Protein AF-A0A146KCG4-F1 (afdb_monomer)

Solvent-accessible surface area (backbone atoms only — not comparable to full-atom values): 13364 Å² total; per-residue (Å²): 131,82,70,68,55,71,68,48,47,51,49,54,49,51,53,47,47,77,73,48,89,58,95,86,60,84,49,69,33,42,62,66,56,45,48,68,53,13,83,68,71,77,53,53,71,73,44,48,57,46,49,56,69,61,35,82,84,61,77,60,56,44,36,66,36,46,53,52,26,49,51,47,53,56,69,70,56,88,52,98,57,52,69,65,51,50,42,54,51,23,48,56,60,36,62,83,42,45,71,57,50,38,48,42,57,49,52,52,54,39,64,78,40,40,89,61,25,73,77,43,100,56,64,38,41,46,52,75,61,48,50,54,50,43,60,60,69,47,46,58,79,76,71,51,49,72,67,58,51,50,49,52,45,53,52,51,34,52,75,71,72,45,87,83,47,92,67,44,43,48,42,70,47,56,38,54,52,49,46,54,49,52,53,53,53,37,55,53,44,38,72,75,71,42,94,69,85,74,81,72,89,65,79,81,56,47,56,84,77,42,47,66,59,46,55,57,54,47,55,56,53,53,64,57,68,77,71,117

Structure (mmCIF, N/CA/C/O backbone):
data_AF-A0A146KCG4-F1
#
_entry.id   AF-A0A146KCG4-F1
#
loop_
_atom_site.group_PDB
_atom_site.id
_atom_site.type_symbol
_atom_site.label_atom_id
_atom_site.label_alt_id
_atom_site.label_comp_id
_atom_site.label_asym_id
_atom_site.label_entity_id
_atom_site.label_seq_id
_atom_site.pdbx_PDB_ins_code
_atom_site.Cartn_x
_atom_site.Cartn_y
_atom_site.Cartn_z
_atom_site.occupancy
_atom_site.B_iso_or_equiv
_atom_site.auth_seq_id
_atom_site.auth_comp_id
_atom_site.auth_asym_id
_atom_site.auth_atom_id
_atom_site.pdbx_PDB_model_num
ATOM 1 N N . ILE A 1 1 ? -7.834 -2.440 27.497 1.00 39.09 1 ILE A N 1
ATOM 2 C CA . ILE A 1 1 ? -7.333 -2.508 26.105 1.00 39.09 1 ILE A CA 1
ATOM 3 C C . ILE A 1 1 ? -8.027 -1.360 25.402 1.00 39.09 1 ILE A C 1
ATOM 5 O O . ILE A 1 1 ? -9.245 -1.296 25.474 1.00 39.09 1 ILE A O 1
ATOM 9 N N . SER A 1 2 ? -7.255 -0.356 24.995 1.00 39.12 2 SER A N 1
ATOM 10 C CA . SER A 1 2 ? -7.708 1.002 24.686 1.00 39.12 2 SER A CA 1
ATOM 11 C C . SER A 1 2 ? -8.712 1.008 23.540 1.00 39.12 2 SER A C 1
ATOM 13 O O . SER A 1 2 ? -8.352 0.787 22.386 1.00 39.12 2 SER A O 1
ATOM 15 N N . GLU A 1 3 ? -9.974 1.274 23.874 1.00 48.50 3 GLU A N 1
ATOM 16 C CA . G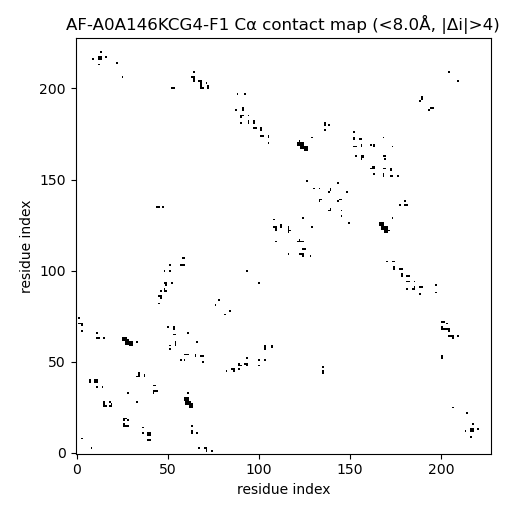LU A 1 3 ? -10.985 1.654 22.896 1.00 48.50 3 GLU A CA 1
ATOM 17 C C . GLU A 1 3 ? -10.418 2.797 22.036 1.00 48.50 3 GLU A C 1
ATOM 19 O O . GLU A 1 3 ? -9.811 3.728 22.582 1.00 48.50 3 GLU A O 1
ATOM 24 N N . PRO A 1 4 ? -10.578 2.764 20.702 1.00 53.25 4 PRO A N 1
ATOM 25 C CA . PRO A 1 4 ? -10.444 3.980 19.914 1.00 53.25 4 PRO A CA 1
ATOM 26 C C . PRO A 1 4 ? -11.316 5.033 20.599 1.00 53.25 4 PRO A C 1
ATOM 28 O O . PRO A 1 4 ? -12.492 4.758 20.840 1.00 53.25 4 PRO A O 1
ATOM 31 N N . GLY A 1 5 ? -10.750 6.192 20.962 1.00 61.41 5 GLY A N 1
ATOM 32 C CA . GLY A 1 5 ? -11.524 7.248 21.620 1.00 61.41 5 GLY A CA 1
ATOM 33 C C . GLY A 1 5 ? -12.843 7.460 20.873 1.00 61.41 5 GLY A C 1
ATOM 34 O O . GLY A 1 5 ? -12.845 7.394 19.638 1.00 61.41 5 GLY A O 1
ATOM 35 N N . SER A 1 6 ? -13.947 7.654 21.602 1.00 66.06 6 SER A N 1
ATOM 36 C CA . SER A 1 6 ? -15.316 7.699 21.053 1.00 66.06 6 SER A CA 1
ATOM 37 C C . SER A 1 6 ? -15.424 8.516 19.761 1.00 66.06 6 SER A C 1
ATOM 39 O O . SER A 1 6 ? -16.116 8.127 18.825 1.00 66.06 6 SER A O 1
ATOM 41 N N . ASP A 1 7 ? -14.656 9.600 19.664 1.00 77.56 7 ASP A N 1
ATOM 42 C CA . ASP A 1 7 ? -14.621 10.497 18.511 1.00 77.56 7 ASP A CA 1
ATOM 43 C C . ASP A 1 7 ? -14.004 9.864 17.255 1.00 77.56 7 ASP A C 1
ATOM 45 O O . ASP A 1 7 ? -14.515 10.051 16.153 1.00 77.56 7 ASP A O 1
ATOM 49 N N . ILE A 1 8 ? -12.913 9.102 17.391 1.00 81.62 8 ILE A N 1
ATOM 50 C CA . ILE A 1 8 ? -12.283 8.385 16.268 1.00 81.62 8 ILE A CA 1
ATOM 51 C C . ILE A 1 8 ? -13.210 7.268 15.794 1.00 81.62 8 ILE A C 1
ATOM 53 O O . ILE A 1 8 ? -13.398 7.089 14.592 1.00 81.62 8 ILE A O 1
ATOM 57 N N . ARG A 1 9 ? -13.836 6.557 16.738 1.00 84.75 9 ARG A N 1
ATOM 58 C CA . ARG A 1 9 ? -14.804 5.500 16.445 1.00 84.75 9 ARG A CA 1
ATOM 59 C C . ARG A 1 9 ? -15.980 6.024 15.615 1.00 84.75 9 ARG A C 1
ATOM 61 O O . ARG A 1 9 ? -16.282 5.463 14.563 1.00 84.75 9 ARG A O 1
ATOM 68 N N . ASN A 1 10 ? -16.574 7.140 16.038 1.00 84.25 10 ASN A N 1
ATOM 69 C CA . ASN A 1 10 ? -17.685 7.774 15.328 1.00 84.25 10 ASN A CA 1
ATOM 70 C C . ASN A 1 10 ? -17.274 8.272 13.939 1.00 84.25 10 ASN A C 1
ATOM 72 O O . ASN A 1 10 ? -18.024 8.096 12.981 1.00 84.25 10 ASN A O 1
ATOM 76 N N . LYS A 1 11 ? -16.066 8.835 13.803 1.00 86.62 11 LYS A N 1
ATOM 77 C CA . LYS A 1 11 ? -15.522 9.261 12.506 1.00 86.62 11 LYS A CA 1
ATOM 78 C C . LYS A 1 11 ? -15.375 8.099 11.525 1.00 86.62 11 LYS A C 1
ATOM 80 O O . LYS A 1 11 ? -15.760 8.245 10.372 1.00 86.62 11 LYS A O 1
ATOM 85 N N . ILE A 1 12 ? -14.865 6.950 11.972 1.00 88.31 12 ILE A N 1
ATOM 86 C CA . ILE A 1 12 ? -14.745 5.752 11.124 1.00 88.31 12 ILE A CA 1
ATOM 87 C C . ILE A 1 12 ? -16.130 5.326 10.634 1.00 88.31 12 ILE A C 1
ATOM 89 O O . ILE A 1 12 ? -16.344 5.192 9.432 1.00 88.31 12 ILE A O 1
ATOM 93 N N . TYR A 1 13 ? -17.091 5.167 11.547 1.00 89.19 13 TYR A N 1
ATOM 94 C CA . TYR A 1 13 ? -18.450 4.771 11.177 1.00 89.19 13 TYR A CA 1
ATOM 95 C C . TYR A 1 13 ? -19.107 5.751 10.203 1.00 89.19 13 TYR A C 1
ATOM 97 O O . TYR A 1 13 ? -19.718 5.318 9.226 1.00 89.19 13 TYR A O 1
ATOM 105 N N . TYR A 1 14 ? -18.931 7.053 10.427 1.00 87.81 14 TYR A N 1
ATOM 106 C CA . TYR A 1 14 ? -19.450 8.097 9.554 1.00 87.81 14 TYR A CA 1
ATOM 107 C C . TYR A 1 14 ? -18.876 8.023 8.131 1.00 87.81 14 TYR A C 1
ATOM 109 O O . TYR A 1 14 ? -19.632 8.095 7.165 1.00 87.81 14 TYR A O 1
ATOM 117 N N . GLU A 1 15 ? -17.564 7.829 7.967 1.00 88.31 15 GLU A N 1
ATOM 118 C CA . GLU A 1 15 ? -16.968 7.721 6.628 1.00 88.31 15 GLU A CA 1
ATOM 119 C C . GLU A 1 15 ? -17.454 6.470 5.880 1.00 88.31 15 GLU A C 1
ATOM 121 O O . GLU A 1 15 ? -17.770 6.544 4.693 1.00 88.31 15 GLU A O 1
ATOM 126 N N . PHE A 1 16 ? -17.602 5.332 6.565 1.00 89.44 16 PHE A N 1
ATOM 127 C CA . PHE A 1 16 ? -18.162 4.125 5.946 1.00 89.44 16 PHE A CA 1
ATOM 128 C C . PHE A 1 16 ? -19.645 4.270 5.596 1.00 89.44 16 PHE A C 1
ATOM 130 O O . PHE A 1 16 ? -20.076 3.763 4.562 1.00 89.44 16 PHE A O 1
ATOM 137 N N . HIS A 1 17 ? -20.414 4.999 6.406 1.00 86.38 17 HIS A N 1
ATOM 138 C CA . HIS A 1 17 ? -21.808 5.322 6.105 1.00 86.38 17 HIS A CA 1
ATOM 139 C C . HIS A 1 17 ? -21.961 6.098 4.790 1.00 86.38 17 HIS A C 1
ATOM 141 O O . HIS A 1 17 ? -22.825 5.763 3.990 1.00 86.38 17 HIS A O 1
ATOM 147 N N . LYS A 1 18 ? -21.092 7.081 4.507 1.00 84.75 18 LYS A N 1
ATOM 148 C CA . LYS A 1 18 ? -21.162 7.862 3.252 1.00 84.75 18 LYS A CA 1
ATOM 149 C C . LYS A 1 18 ? -21.062 7.004 1.990 1.00 84.75 18 LYS A C 1
ATOM 151 O O . LYS A 1 18 ? -21.550 7.398 0.933 1.00 84.75 18 LYS A O 1
ATOM 156 N N . ILE A 1 19 ? -20.360 5.877 2.082 1.00 78.75 19 ILE A N 1
ATOM 157 C CA . ILE A 1 19 ? -20.033 5.023 0.937 1.00 78.75 19 ILE A CA 1
ATOM 158 C C . ILE A 1 19 ? -21.015 3.852 0.838 1.00 78.75 19 ILE A C 1
ATOM 160 O O . ILE A 1 19 ? -21.306 3.377 -0.264 1.00 78.75 19 ILE A O 1
ATOM 164 N N . GLN A 1 20 ? -21.566 3.406 1.966 1.00 77.69 20 GLN A N 1
ATOM 165 C CA . GLN A 1 20 ? -22.498 2.294 1.996 1.00 77.69 20 GLN A CA 1
ATOM 166 C C . GLN A 1 20 ? -23.916 2.722 1.604 1.00 77.69 20 GLN A C 1
ATOM 168 O O . GLN A 1 20 ? -24.528 3.581 2.223 1.00 77.69 20 GLN A O 1
ATOM 173 N N . ARG A 1 21 ? -24.467 2.054 0.585 1.00 66.31 21 ARG A N 1
ATOM 174 C CA . ARG A 1 21 ? -25.852 2.261 0.129 1.00 66.31 21 ARG A CA 1
ATOM 175 C C . ARG A 1 21 ? -26.845 1.240 0.691 1.00 66.31 21 ARG A C 1
ATOM 177 O O . ARG A 1 21 ? -28.042 1.494 0.679 1.00 66.31 21 ARG A O 1
ATOM 184 N N . GLU A 1 22 ? -26.364 0.093 1.176 1.00 64.62 22 GLU A N 1
ATOM 185 C CA . GLU A 1 22 ? -27.195 -1.027 1.639 1.00 64.62 22 GLU A CA 1
ATOM 186 C C . GLU A 1 22 ? -26.781 -1.498 3.038 1.00 64.62 22 GLU A C 1
ATOM 188 O O . GLU A 1 22 ? -25.635 -1.888 3.254 1.00 64.62 22 GLU A O 1
ATOM 193 N N . ARG A 1 23 ? -27.733 -1.544 3.979 1.00 68.56 23 ARG A N 1
ATOM 194 C CA . ARG A 1 23 ? -27.506 -1.922 5.390 1.00 68.56 23 ARG A CA 1
ATOM 195 C C . ARG A 1 23 ? -27.279 -3.423 5.633 1.00 68.56 23 ARG A C 1
ATOM 197 O O . ARG A 1 23 ? -27.146 -3.851 6.773 1.00 68.56 23 ARG A O 1
ATOM 204 N N . THR A 1 24 ? -27.301 -4.261 4.602 1.00 63.94 24 THR A N 1
ATOM 205 C CA . THR A 1 24 ? -27.192 -5.726 4.744 1.00 63.94 24 THR A CA 1
ATOM 206 C C . THR A 1 24 ? -25.782 -6.256 4.507 1.00 63.94 24 THR A C 1
ATOM 208 O O . THR A 1 24 ? -25.506 -7.401 4.863 1.00 63.94 24 THR A O 1
ATOM 211 N N . GLN A 1 25 ? -24.893 -5.445 3.932 1.00 76.75 25 GLN A N 1
ATOM 212 C CA . GLN A 1 25 ? -23.549 -5.861 3.536 1.00 76.75 25 GLN A CA 1
ATOM 213 C C . GLN A 1 25 ? -22.487 -5.361 4.524 1.00 76.75 25 GLN A C 1
ATOM 215 O O . GLN A 1 25 ? -22.722 -4.418 5.281 1.00 76.75 25 GLN A O 1
ATOM 220 N N . ILE A 1 26 ? -21.309 -5.990 4.516 1.00 82.75 26 ILE A N 1
ATOM 221 C CA . ILE A 1 26 ? -20.144 -5.472 5.242 1.00 82.75 26 ILE A CA 1
ATOM 222 C C . ILE A 1 26 ? -19.651 -4.234 4.477 1.00 82.75 26 ILE A C 1
ATOM 224 O O . ILE A 1 26 ? -19.338 -4.355 3.292 1.00 82.75 26 ILE A O 1
ATOM 228 N N . PRO A 1 27 ? -19.596 -3.047 5.103 1.00 85.50 27 PRO A N 1
ATOM 229 C CA . PRO A 1 27 ? -19.124 -1.841 4.438 1.00 85.50 27 PRO A CA 1
ATOM 230 C C . PRO A 1 27 ? -17.640 -1.987 4.084 1.00 85.50 27 PRO A C 1
ATOM 232 O O . PRO A 1 27 ? -16.842 -2.349 4.950 1.00 85.50 27 PRO A O 1
ATOM 235 N N . GLN A 1 28 ? -17.267 -1.677 2.841 1.00 89.75 28 GLN A N 1
ATOM 236 C CA . GLN A 1 28 ? -15.888 -1.770 2.355 1.00 89.75 28 GLN A CA 1
ATOM 237 C C . GLN A 1 28 ? -15.456 -0.496 1.622 1.00 89.75 28 GLN A C 1
ATOM 239 O O . GLN A 1 28 ? -16.255 0.140 0.933 1.00 89.75 28 GLN A O 1
ATOM 244 N N . MET A 1 29 ? -14.176 -0.151 1.752 1.00 89.19 29 MET A N 1
ATOM 245 C CA . MET A 1 29 ? -13.517 0.944 1.041 1.00 89.19 29 MET A CA 1
ATOM 246 C C . MET A 1 29 ? -12.318 0.425 0.261 1.00 89.19 29 MET A C 1
ATOM 248 O O . MET A 1 29 ? -11.537 -0.364 0.783 1.00 89.19 29 MET A O 1
ATOM 252 N N . ASN A 1 30 ? -12.107 0.923 -0.954 1.00 87.56 30 ASN A N 1
ATOM 253 C CA . ASN A 1 30 ? -10.804 0.760 -1.597 1.00 87.56 30 ASN A CA 1
ATOM 254 C C . ASN A 1 30 ? -9.752 1.683 -0.950 1.00 87.56 30 ASN A C 1
ATOM 256 O O . ASN A 1 30 ? -10.091 2.619 -0.224 1.00 87.56 30 ASN A O 1
ATOM 260 N N . ILE A 1 31 ? -8.468 1.463 -1.249 1.00 83.38 31 ILE A N 1
ATOM 261 C CA . ILE A 1 31 ? -7.369 2.256 -0.670 1.00 83.38 31 ILE A CA 1
ATOM 262 C C . ILE A 1 31 ? -7.528 3.767 -0.867 1.00 83.38 31 ILE A C 1
ATOM 264 O O . ILE A 1 31 ? -7.217 4.536 0.035 1.00 83.38 31 ILE A O 1
ATOM 268 N N . LYS A 1 32 ? -8.030 4.206 -2.028 1.00 82.25 32 LYS A N 1
ATOM 269 C CA . LYS A 1 32 ? -8.192 5.628 -2.330 1.00 82.25 32 LYS A CA 1
ATOM 270 C C . LYS A 1 32 ? -9.228 6.235 -1.390 1.00 82.25 32 LYS A C 1
ATOM 272 O O . LYS A 1 32 ? -8.938 7.225 -0.733 1.00 82.25 32 LYS A O 1
ATOM 277 N N . GLN A 1 33 ? -10.388 5.592 -1.279 1.00 87.12 33 GLN A N 1
ATOM 278 C CA . GLN A 1 33 ? -11.444 5.989 -0.350 1.00 87.12 33 GLN A CA 1
ATOM 279 C C . GLN A 1 33 ? -10.952 5.964 1.099 1.00 87.12 33 GLN A C 1
ATOM 281 O O . GLN A 1 33 ? -11.246 6.882 1.855 1.00 87.12 33 GLN A O 1
ATOM 286 N N . LEU A 1 34 ? -10.164 4.952 1.477 1.00 87.44 34 LEU A N 1
ATOM 287 C CA . LEU A 1 34 ? -9.614 4.842 2.824 1.00 87.44 34 LEU A CA 1
ATOM 288 C C . LEU A 1 34 ? -8.656 5.997 3.150 1.00 87.44 34 LEU A C 1
ATOM 290 O O . LEU A 1 34 ? -8.757 6.573 4.228 1.00 87.44 34 LEU A O 1
ATOM 294 N N . ILE A 1 35 ? -7.754 6.350 2.229 1.00 83.06 35 ILE A N 1
ATOM 295 C CA . ILE A 1 35 ? -6.802 7.463 2.383 1.00 83.06 35 ILE A CA 1
ATOM 296 C C . ILE A 1 35 ? -7.514 8.826 2.331 1.00 83.06 35 ILE A C 1
ATOM 298 O O . ILE A 1 35 ? -7.131 9.757 3.029 1.00 83.06 35 ILE A O 1
ATOM 302 N N . GLU A 1 36 ? -8.578 8.964 1.542 1.00 83.75 36 GLU A N 1
ATOM 303 C CA . GLU A 1 36 ? -9.414 10.172 1.554 1.00 83.75 36 GLU A CA 1
ATOM 304 C C . GLU A 1 36 ? -10.210 10.293 2.865 1.00 83.75 36 GLU A C 1
ATOM 306 O O . GLU A 1 36 ? -10.359 11.385 3.406 1.00 83.75 36 GLU A O 1
ATOM 311 N N . ALA A 1 37 ? -10.683 9.182 3.430 1.00 82.25 37 ALA A N 1
ATOM 312 C CA . ALA A 1 37 ? -11.382 9.157 4.715 1.00 82.25 37 ALA A CA 1
ATOM 313 C C . ALA A 1 37 ? -10.435 9.388 5.909 1.00 82.25 37 ALA A C 1
ATOM 315 O O . ALA A 1 37 ? -10.838 9.891 6.965 1.00 82.25 37 ALA A O 1
ATOM 316 N N . SER A 1 38 ? -9.159 9.034 5.758 1.00 77.44 38 SER A N 1
ATOM 317 C CA . SER A 1 38 ? -8.202 8.946 6.855 1.00 77.44 38 SER A CA 1
ATOM 318 C C . SER A 1 38 ? -7.709 10.277 7.414 1.00 77.44 38 SER A C 1
ATOM 320 O O . SER A 1 38 ? -7.098 10.262 8.489 1.00 77.44 38 SER A O 1
ATOM 322 N N . TYR A 1 39 ? -8.043 11.423 6.798 1.00 69.06 39 TYR A N 1
ATOM 323 C CA . TYR A 1 39 ? -7.871 12.749 7.420 1.00 69.06 39 TYR A CA 1
ATOM 324 C C . TYR A 1 39 ? -8.414 12.779 8.860 1.00 69.06 39 TYR A C 1
ATOM 326 O O . TYR A 1 39 ? -7.909 13.504 9.716 1.00 69.06 39 TYR A O 1
ATOM 334 N N . ASN A 1 40 ? -9.410 11.939 9.143 1.00 68.88 40 ASN A N 1
ATOM 335 C CA . ASN A 1 40 ? -10.079 11.838 10.428 1.00 68.88 40 ASN A CA 1
ATOM 336 C C . ASN A 1 40 ? -9.455 10.839 11.424 1.00 68.88 40 ASN A C 1
ATOM 338 O O . ASN A 1 40 ? -9.720 10.957 12.624 1.00 68.88 40 ASN A O 1
ATOM 342 N N . PHE A 1 41 ? -8.643 9.876 10.969 1.00 71.00 41 PHE A N 1
ATOM 343 C CA . PHE A 1 41 ? -8.156 8.754 11.794 1.00 71.00 41 PHE A CA 1
ATOM 344 C C . PHE A 1 41 ? -6.723 8.263 11.469 1.00 71.00 41 PHE A C 1
ATOM 346 O O . PHE A 1 41 ? -6.325 7.192 11.918 1.00 71.00 41 PHE A O 1
ATOM 353 N N . LYS A 1 42 ? -5.913 9.093 10.791 1.00 73.56 42 LYS A N 1
ATOM 354 C CA . LYS A 1 42 ? -4.436 9.002 10.679 1.00 73.56 42 LYS A CA 1
ATOM 355 C C . LYS A 1 42 ? -3.861 7.792 9.918 1.00 73.56 42 LYS A C 1
ATOM 357 O O . LYS A 1 42 ? -2.758 7.349 10.224 1.00 73.56 42 LYS A O 1
ATOM 362 N N . ILE A 1 43 ? -4.560 7.286 8.906 1.00 80.69 43 ILE A N 1
ATOM 363 C CA . ILE A 1 43 ? -3.970 6.374 7.904 1.00 80.69 43 ILE A CA 1
ATOM 364 C C . ILE A 1 43 ? -3.364 7.214 6.773 1.00 80.69 43 ILE A C 1
ATOM 366 O O . ILE A 1 43 ? -3.930 8.225 6.378 1.00 80.69 43 ILE A O 1
ATOM 370 N N . ASP A 1 44 ? -2.215 6.828 6.242 1.00 78.56 44 ASP A N 1
ATOM 371 C CA . ASP A 1 44 ? -1.578 7.495 5.102 1.00 78.56 44 ASP A CA 1
ATOM 372 C C . ASP A 1 44 ? -0.837 6.470 4.226 1.00 78.56 44 ASP A C 1
ATOM 374 O O . ASP A 1 44 ? -0.819 5.273 4.524 1.00 78.56 44 ASP A O 1
ATOM 378 N N . MET A 1 45 ? -0.204 6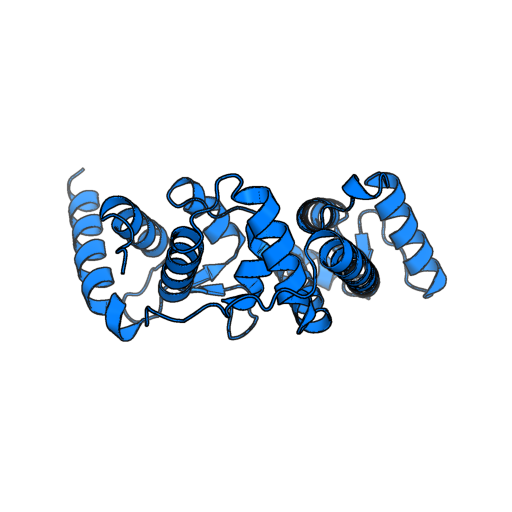.937 3.148 1.00 78.06 45 MET A N 1
ATOM 379 C CA . MET A 1 45 ? 0.497 6.081 2.183 1.00 78.06 45 MET A CA 1
ATOM 380 C C . MET A 1 45 ? 1.636 5.252 2.799 1.00 78.06 45 MET A C 1
ATOM 382 O O . MET A 1 45 ? 1.970 4.189 2.281 1.00 78.06 45 MET A O 1
ATOM 386 N N . LEU A 1 46 ? 2.212 5.682 3.925 1.00 77.38 46 LEU A N 1
ATOM 387 C CA . LEU A 1 46 ? 3.294 4.967 4.613 1.00 77.38 46 LEU A CA 1
ATOM 388 C C . LEU A 1 46 ? 2.799 3.691 5.292 1.00 77.38 46 LEU A C 1
ATOM 390 O O . LEU A 1 46 ? 3.594 2.808 5.611 1.00 77.38 46 LEU A O 1
ATOM 394 N N . HIS A 1 47 ? 1.491 3.596 5.509 1.00 82.12 47 HIS A N 1
ATOM 395 C CA . HIS A 1 47 ? 0.852 2.454 6.134 1.00 82.12 47 HIS A CA 1
ATOM 396 C C . HIS A 1 47 ? 0.500 1.351 5.134 1.00 82.12 47 HIS A C 1
ATOM 398 O O . HIS A 1 47 ? 0.165 0.255 5.568 1.00 82.12 47 HIS A O 1
ATOM 404 N N . ILE A 1 48 ? 0.617 1.583 3.820 1.00 85.38 48 ILE A N 1
ATOM 405 C CA . ILE A 1 48 ? 0.283 0.597 2.777 1.00 85.38 48 ILE A CA 1
ATOM 406 C C . ILE A 1 48 ? 0.894 -0.795 3.020 1.00 85.38 48 ILE A C 1
ATOM 408 O O . ILE A 1 48 ? 0.164 -1.778 2.889 1.00 85.38 48 ILE A O 1
ATOM 412 N N . PRO A 1 49 ? 2.168 -0.940 3.436 1.00 84.88 49 PRO A N 1
ATOM 413 C CA . PRO A 1 49 ? 2.713 -2.268 3.699 1.00 84.88 49 PRO A CA 1
ATOM 414 C C . PRO A 1 49 ? 2.085 -2.952 4.927 1.00 84.88 49 PRO A C 1
ATOM 416 O O . PRO A 1 49 ? 2.004 -4.175 4.958 1.00 84.88 49 PRO A O 1
ATOM 419 N N . LEU A 1 50 ? 1.577 -2.197 5.909 1.00 85.12 50 LEU A N 1
ATOM 420 C CA . LEU A 1 50 ? 0.772 -2.754 7.005 1.00 85.12 50 LEU A CA 1
ATOM 421 C C . LEU A 1 50 ? -0.669 -3.045 6.576 1.00 85.12 50 LEU A C 1
ATOM 423 O O . LEU A 1 50 ? -1.244 -4.036 7.017 1.00 85.12 50 LEU A O 1
ATOM 427 N N . LEU A 1 51 ? -1.240 -2.216 5.699 1.00 86.75 51 LEU A N 1
ATOM 428 C CA . LEU A 1 51 ? -2.567 -2.445 5.131 1.00 86.75 51 LEU A CA 1
ATOM 429 C C . LEU A 1 51 ? -2.604 -3.754 4.325 1.00 86.75 51 LEU A C 1
ATOM 431 O O . LEU A 1 51 ? -3.565 -4.510 4.402 1.00 86.75 51 LEU A O 1
ATOM 435 N N . PHE A 1 52 ? -1.510 -4.102 3.647 1.00 87.56 52 PHE A N 1
ATOM 436 C CA . PHE A 1 52 ? -1.372 -5.427 3.048 1.00 87.56 52 PHE A CA 1
ATOM 437 C C . PHE A 1 52 ? -1.516 -6.557 4.070 1.00 87.56 52 PHE A C 1
ATOM 439 O O . PHE A 1 52 ? -1.996 -7.623 3.714 1.00 87.56 52 PHE A O 1
ATOM 446 N N . LEU A 1 53 ? -1.083 -6.383 5.319 1.00 82.75 53 LEU A N 1
ATOM 447 C CA . LEU A 1 53 ? -1.141 -7.448 6.325 1.00 82.75 53 LEU A CA 1
ATOM 448 C C . LEU A 1 53 ? -2.551 -7.640 6.884 1.00 82.75 53 LEU A C 1
ATOM 450 O O . LEU A 1 53 ? -2.902 -8.775 7.198 1.00 82.75 53 LEU A O 1
ATOM 454 N N . ILE A 1 54 ? -3.336 -6.563 6.985 1.00 82.62 54 ILE A N 1
ATOM 455 C CA . ILE A 1 54 ? -4.727 -6.627 7.464 1.00 82.62 54 ILE A CA 1
ATOM 456 C C . ILE A 1 54 ? -5.688 -7.113 6.382 1.00 82.62 54 ILE A C 1
ATOM 458 O O . ILE A 1 54 ? -6.646 -7.803 6.702 1.00 82.62 54 ILE A O 1
ATOM 462 N N . ASP A 1 55 ? -5.412 -6.808 5.113 1.00 84.88 55 ASP A N 1
ATOM 463 C CA . ASP A 1 55 ? -6.216 -7.276 3.989 1.00 84.88 55 ASP A CA 1
ATOM 464 C C . ASP A 1 55 ? -6.090 -8.807 3.881 1.00 84.88 55 ASP A C 1
ATOM 466 O O . ASP A 1 55 ? -5.084 -9.326 3.404 1.00 84.88 55 ASP A O 1
ATOM 470 N N . GLN A 1 56 ? -7.059 -9.568 4.388 1.00 78.62 56 GLN A N 1
ATOM 471 C CA . GLN A 1 56 ? -6.934 -11.028 4.466 1.00 78.62 56 GLN A CA 1
ATOM 472 C C . GLN A 1 56 ? -7.053 -11.701 3.095 1.00 78.62 56 GLN A C 1
ATOM 474 O O . GLN A 1 56 ? -6.338 -12.668 2.820 1.00 78.62 56 GLN A O 1
ATOM 479 N N . ASN A 1 57 ? -7.940 -11.196 2.238 1.00 85.00 57 ASN A N 1
ATOM 480 C CA . ASN A 1 57 ? -8.229 -11.763 0.921 1.00 85.00 57 ASN A CA 1
ATOM 481 C C . ASN A 1 57 ? -7.355 -11.166 -0.198 1.00 85.00 57 ASN A C 1
ATOM 483 O O . ASN A 1 57 ? -7.352 -11.708 -1.304 1.00 85.00 57 ASN A O 1
ATOM 487 N N . LYS A 1 58 ? -6.550 -10.142 0.111 1.00 86.62 58 LYS A N 1
ATOM 488 C CA . LYS A 1 58 ? -5.612 -9.477 -0.804 1.00 86.62 58 LYS A CA 1
ATOM 489 C C . LYS A 1 58 ? -6.329 -8.868 -2.008 1.00 86.62 58 LYS A C 1
ATOM 491 O O . LYS A 1 58 ? -5.815 -8.957 -3.124 1.00 86.62 58 LYS A O 1
ATOM 496 N N . ASP A 1 59 ? -7.502 -8.278 -1.799 1.00 87.19 59 ASP A N 1
ATOM 497 C CA . ASP A 1 59 ? -8.295 -7.650 -2.865 1.00 87.19 59 ASP A CA 1
ATOM 498 C C . ASP A 1 59 ? -8.207 -6.110 -2.883 1.00 87.19 59 ASP A C 1
ATOM 500 O O . ASP A 1 59 ? -8.681 -5.474 -3.827 1.00 87.19 59 ASP A O 1
ATOM 504 N N . GLY A 1 60 ? -7.557 -5.505 -1.884 1.00 86.19 60 GLY A N 1
ATOM 505 C CA . GLY A 1 60 ? -7.407 -4.058 -1.745 1.0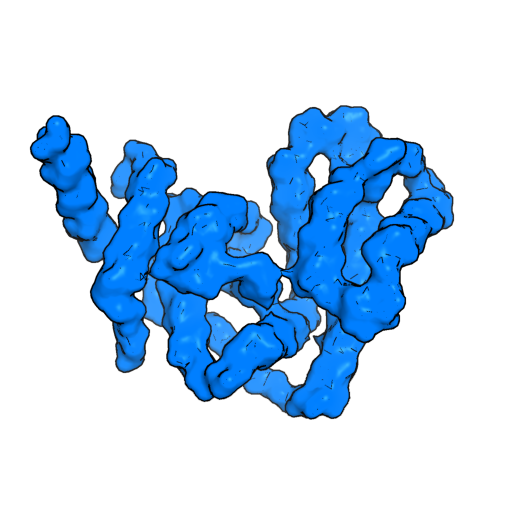0 86.19 60 GLY A CA 1
ATOM 506 C C . GLY A 1 60 ? -8.663 -3.351 -1.224 1.00 86.19 60 GLY A C 1
ATOM 507 O O . GLY A 1 60 ? -8.754 -2.121 -1.347 1.00 86.19 60 GLY A O 1
ATOM 508 N N . LEU A 1 61 ? -9.623 -4.105 -0.675 1.00 89.75 61 LEU A N 1
ATOM 509 C CA . LEU A 1 61 ? -10.840 -3.616 -0.038 1.00 89.75 61 LEU A CA 1
ATOM 510 C C . LEU A 1 61 ? -10.756 -3.799 1.479 1.00 89.75 61 LEU A C 1
ATOM 512 O O . LEU A 1 61 ? -10.526 -4.884 1.998 1.00 89.75 61 LEU A O 1
ATOM 516 N N . PHE A 1 62 ? -10.999 -2.713 2.202 1.00 90.25 62 PHE A N 1
ATOM 517 C CA . PHE A 1 62 ? -10.872 -2.657 3.652 1.00 90.25 62 PHE A CA 1
ATOM 518 C C . PHE A 1 62 ? -12.235 -2.463 4.286 1.00 90.25 62 PHE A C 1
ATOM 520 O O . PHE A 1 62 ? -12.959 -1.517 3.961 1.00 90.25 62 PHE A O 1
ATOM 527 N N . SER A 1 63 ? -12.578 -3.353 5.205 1.00 90.38 63 SER A N 1
ATOM 528 C CA . SER A 1 63 ? -13.790 -3.268 6.002 1.00 90.38 63 SER A CA 1
ATOM 529 C C . SER A 1 63 ? -13.614 -2.366 7.224 1.00 90.38 63 SER A C 1
ATOM 531 O O . SER A 1 63 ? -12.506 -1.998 7.623 1.00 90.38 63 SER A O 1
ATOM 533 N N . VAL A 1 64 ? -14.735 -2.041 7.868 1.00 89.12 64 VAL A N 1
ATOM 534 C CA . VAL A 1 64 ? -14.748 -1.345 9.163 1.00 89.12 64 VAL A CA 1
ATOM 535 C C . VAL A 1 64 ? -13.910 -2.098 10.207 1.00 89.12 64 VAL A C 1
ATOM 537 O O . VAL A 1 64 ? -13.164 -1.478 10.964 1.00 89.12 64 VAL A O 1
ATOM 540 N N . GLU A 1 65 ? -14.010 -3.430 10.233 1.00 88.88 65 GLU A N 1
ATOM 541 C CA . GLU A 1 65 ? -13.231 -4.299 11.122 1.00 88.88 65 GLU A CA 1
ATOM 542 C C . GLU A 1 65 ? -11.725 -4.123 10.908 1.00 88.88 65 GLU A C 1
ATOM 544 O O . GLU A 1 65 ? -10.988 -3.937 11.880 1.00 88.88 65 GLU A O 1
ATOM 549 N N . ASP A 1 66 ? -11.280 -4.122 9.650 1.00 88.69 66 ASP A N 1
ATOM 550 C CA . ASP A 1 66 ? -9.865 -3.976 9.299 1.00 88.69 66 ASP A CA 1
ATOM 551 C C . ASP A 1 66 ? -9.307 -2.653 9.823 1.00 88.69 66 ASP A C 1
ATOM 553 O O . ASP A 1 66 ? -8.231 -2.618 10.422 1.00 88.69 66 ASP A O 1
ATOM 557 N N . VAL A 1 67 ? -10.071 -1.565 9.684 1.00 88.19 67 VAL A N 1
ATOM 558 C CA . VAL A 1 67 ? -9.673 -0.233 10.157 1.00 88.19 67 VAL A CA 1
ATOM 559 C C . VAL A 1 67 ? -9.576 -0.176 11.684 1.00 88.19 67 VAL A C 1
ATOM 561 O O . VAL A 1 67 ? -8.616 0.391 12.212 1.00 88.19 67 VAL A O 1
ATOM 564 N N . PHE A 1 68 ? -10.511 -0.786 12.417 1.00 86.62 68 PHE A N 1
ATOM 565 C CA . PHE A 1 68 ? -10.430 -0.840 13.883 1.00 86.62 68 PHE A CA 1
ATOM 566 C C . PHE A 1 68 ? -9.255 -1.683 14.373 1.00 86.62 68 PHE A C 1
ATOM 568 O O . PHE A 1 68 ? -8.529 -1.250 15.271 1.00 86.62 68 PHE A O 1
ATOM 575 N N . ASN A 1 69 ? -9.036 -2.850 13.765 1.00 84.88 69 ASN A N 1
ATOM 576 C CA . ASN A 1 69 ? -7.885 -3.700 14.060 1.00 84.88 69 ASN A CA 1
ATOM 577 C C . ASN A 1 69 ? -6.568 -2.966 13.773 1.00 84.88 69 ASN A C 1
ATOM 579 O O . ASN A 1 69 ? -5.642 -2.996 14.587 1.00 84.88 69 ASN A O 1
ATOM 583 N N . PHE A 1 70 ? -6.510 -2.233 12.662 1.00 85.06 70 PHE A N 1
ATOM 584 C CA . PHE A 1 70 ? -5.355 -1.435 12.283 1.00 85.06 70 PHE A CA 1
ATOM 585 C C . PHE A 1 70 ? -5.061 -0.299 13.273 1.00 85.06 70 PHE A C 1
ATOM 587 O O . PHE A 1 70 ? -3.933 -0.157 13.744 1.00 85.06 70 PHE A O 1
ATOM 594 N N . ILE A 1 71 ? -6.072 0.484 13.654 1.00 81.75 71 ILE A N 1
ATOM 595 C CA . ILE A 1 71 ? -5.912 1.577 14.624 1.00 81.75 71 ILE A CA 1
ATOM 596 C C . ILE A 1 71 ? -5.556 1.036 16.012 1.00 81.75 71 ILE A C 1
ATOM 598 O O . ILE A 1 71 ? -4.706 1.611 16.692 1.00 81.75 71 ILE A O 1
ATOM 602 N N . GLY A 1 72 ? -6.155 -0.083 16.427 1.00 79.06 72 GLY A N 1
ATOM 603 C CA . GLY A 1 72 ? -5.789 -0.774 17.665 1.00 79.06 72 GLY A CA 1
ATOM 604 C C . GLY A 1 72 ? -4.315 -1.184 17.673 1.00 79.06 72 GLY A C 1
ATOM 605 O O . GLY A 1 72 ? -3.607 -0.935 18.652 1.00 79.06 72 GLY A O 1
ATOM 606 N N . TYR A 1 73 ? -3.824 -1.722 16.553 1.00 79.62 73 TYR A N 1
ATOM 607 C CA . TYR A 1 73 ? -2.410 -2.041 16.380 1.00 79.62 73 TYR A CA 1
ATOM 608 C C . TYR A 1 73 ? -1.519 -0.796 16.487 1.00 79.62 73 TYR A C 1
ATOM 610 O O . TYR A 1 73 ? -0.560 -0.811 17.262 1.00 79.62 73 TYR A O 1
ATOM 618 N N . LEU A 1 74 ? -1.851 0.296 15.790 1.00 77.69 74 LEU A N 1
ATOM 619 C CA . LEU A 1 74 ? -1.086 1.547 15.862 1.00 77.69 74 LEU A CA 1
ATOM 620 C C . LEU A 1 74 ? -1.042 2.124 17.283 1.00 77.69 74 LEU A C 1
ATOM 622 O O . LEU A 1 74 ? 0.026 2.489 17.760 1.00 77.69 74 LEU A O 1
ATOM 626 N N . ASN A 1 75 ? -2.175 2.152 17.988 1.00 76.38 75 ASN A N 1
ATOM 627 C CA . ASN A 1 75 ? -2.254 2.685 19.351 1.00 76.38 75 ASN A CA 1
ATOM 628 C C . ASN A 1 75 ? -1.501 1.831 20.383 1.00 76.38 75 ASN A C 1
ATOM 630 O O . ASN A 1 75 ? -1.106 2.342 21.427 1.00 76.38 75 ASN A O 1
ATOM 634 N N . SER A 1 76 ? -1.314 0.533 20.121 1.00 73.75 76 SER A N 1
ATOM 635 C CA . SER A 1 76 ? -0.534 -0.355 20.997 1.00 73.75 76 SER A CA 1
ATOM 636 C C . SER A 1 76 ? 0.980 -0.127 20.901 1.00 73.75 76 SER A C 1
ATOM 638 O O . SER A 1 76 ? 1.731 -0.523 21.793 1.00 73.75 76 SER A O 1
ATOM 640 N N . ARG A 1 77 ? 1.436 0.516 19.820 1.00 69.38 77 ARG A N 1
ATOM 641 C CA . ARG A 1 77 ? 2.835 0.855 19.564 1.00 69.38 77 ARG A CA 1
ATOM 642 C C . ARG A 1 77 ? 3.097 2.256 20.129 1.00 69.38 77 ARG A C 1
ATOM 644 O O . ARG A 1 77 ? 3.047 3.245 19.406 1.00 69.38 77 ARG A O 1
ATOM 651 N N . ASP A 1 78 ? 3.326 2.338 21.439 1.00 57.09 78 ASP A N 1
ATOM 652 C CA . ASP A 1 78 ? 3.658 3.579 22.161 1.00 57.09 78 ASP A CA 1
ATOM 653 C C . ASP A 1 78 ? 5.074 4.068 21.791 1.00 57.09 78 ASP A C 1
ATOM 655 O O . ASP A 1 78 ? 6.041 3.899 22.536 1.00 57.09 78 ASP A O 1
ATOM 659 N N . GLU A 1 79 ? 5.235 4.588 20.572 1.00 57.94 79 GLU A N 1
ATOM 660 C CA . GLU A 1 79 ? 6.540 4.954 20.022 1.00 57.94 79 GLU A CA 1
ATOM 661 C C . GLU A 1 79 ? 6.728 6.468 19.884 1.00 57.94 79 GLU A C 1
ATOM 663 O O . GLU A 1 79 ? 5.924 7.178 19.282 1.00 57.94 79 GLU A O 1
ATOM 668 N N . LYS A 1 80 ? 7.860 6.957 20.416 1.00 52.12 80 LYS A N 1
ATOM 669 C CA . LYS A 1 80 ? 8.273 8.372 20.401 1.00 52.12 80 LYS A CA 1
ATOM 670 C C . LYS A 1 80 ? 8.662 8.892 19.003 1.00 52.12 80 LYS A C 1
ATOM 672 O O . LYS A 1 80 ? 8.660 10.102 18.807 1.00 52.12 80 LYS A O 1
ATOM 677 N N . GLU A 1 81 ? 8.950 8.008 18.038 1.00 51.72 81 GLU A N 1
ATOM 678 C CA . GLU A 1 81 ? 9.136 8.332 16.607 1.00 51.72 81 GLU A CA 1
ATOM 679 C C . GLU A 1 81 ? 8.281 7.408 15.711 1.00 51.72 81 GLU A C 1
ATOM 681 O O . GLU A 1 81 ? 8.805 6.546 15.000 1.00 51.72 81 GLU A O 1
ATOM 686 N N . PRO A 1 82 ? 6.948 7.576 15.711 1.00 60.53 82 PRO A N 1
ATOM 687 C CA . PRO A 1 82 ? 6.026 6.562 15.204 1.00 60.53 82 PRO A CA 1
ATOM 688 C C . PRO A 1 82 ? 6.230 6.260 13.715 1.00 60.53 82 PRO A C 1
ATOM 690 O O . PRO A 1 82 ? 6.198 5.106 13.311 1.00 60.53 82 PRO A O 1
ATOM 693 N N . GLN A 1 83 ? 6.518 7.261 12.878 1.00 60.97 83 GLN A N 1
ATOM 694 C CA . GLN A 1 83 ? 6.561 7.066 11.423 1.00 60.97 83 GLN A CA 1
ATOM 695 C C . GLN A 1 83 ? 7.761 6.243 10.932 1.00 60.97 83 GLN A C 1
ATOM 697 O O . GLN A 1 83 ? 7.610 5.421 10.029 1.00 60.97 83 GLN A O 1
ATOM 702 N N . ARG A 1 84 ? 8.962 6.453 11.490 1.00 61.78 84 ARG A N 1
ATOM 703 C CA . ARG A 1 84 ? 10.166 5.716 11.061 1.00 61.78 84 ARG A CA 1
ATOM 704 C C . ARG A 1 84 ? 10.114 4.268 11.524 1.00 61.78 84 ARG A C 1
ATOM 706 O O . ARG A 1 84 ? 10.403 3.368 10.736 1.00 61.78 84 ARG A O 1
ATOM 713 N N . SER A 1 85 ? 9.670 4.054 12.757 1.00 70.69 85 SER A N 1
ATOM 714 C CA . SER A 1 85 ? 9.473 2.719 13.300 1.00 70.69 85 SER A CA 1
ATOM 715 C C . SER A 1 85 ? 8.378 1.957 12.570 1.00 70.69 85 SER A C 1
ATOM 717 O O . SER A 1 85 ? 8.611 0.820 12.174 1.00 70.69 85 SER A O 1
ATOM 719 N N . ILE A 1 86 ? 7.227 2.584 12.293 1.00 74.44 86 ILE A N 1
ATOM 720 C CA . ILE A 1 86 ? 6.137 1.964 11.524 1.00 74.44 86 ILE A CA 1
ATOM 721 C C . ILE A 1 86 ? 6.643 1.460 10.172 1.00 74.44 86 ILE A C 1
ATOM 723 O O . ILE A 1 86 ? 6.353 0.325 9.811 1.00 74.44 86 ILE A O 1
ATOM 727 N N . ARG A 1 87 ? 7.449 2.244 9.449 1.00 74.38 87 ARG A N 1
ATOM 728 C CA . ARG A 1 87 ? 7.997 1.829 8.145 1.00 74.38 87 ARG A CA 1
ATOM 729 C C . ARG A 1 87 ? 8.956 0.649 8.245 1.00 74.38 87 ARG A C 1
ATOM 731 O O . ARG A 1 87 ? 8.845 -0.289 7.454 1.00 74.38 87 ARG A O 1
ATOM 738 N N . ALA A 1 88 ? 9.888 0.686 9.197 1.00 74.81 88 ALA A N 1
ATOM 739 C CA . ALA A 1 88 ? 10.823 -0.416 9.415 1.00 74.81 88 ALA A CA 1
ATOM 740 C C . ALA A 1 88 ? 10.064 -1.699 9.791 1.00 74.81 88 ALA A C 1
ATOM 742 O O . ALA A 1 88 ? 10.281 -2.751 9.194 1.00 74.81 88 ALA A O 1
ATOM 743 N N . ILE A 1 89 ? 9.095 -1.585 10.704 1.00 77.56 89 ILE A N 1
ATOM 744 C CA . ILE A 1 89 ? 8.205 -2.673 11.125 1.00 77.56 89 ILE A CA 1
ATOM 745 C C . ILE A 1 89 ? 7.436 -3.237 9.930 1.00 77.56 89 ILE A C 1
ATOM 747 O O . ILE A 1 89 ? 7.417 -4.449 9.727 1.00 77.56 89 ILE A O 1
ATOM 751 N N . ALA A 1 90 ? 6.831 -2.371 9.121 1.00 79.50 90 ALA A N 1
ATOM 752 C CA . ALA A 1 90 ? 6.026 -2.777 7.979 1.00 79.50 90 ALA A CA 1
ATOM 753 C C . ALA A 1 90 ? 6.868 -3.494 6.915 1.00 79.50 90 ALA A C 1
ATOM 755 O O . ALA A 1 90 ? 6.473 -4.547 6.420 1.00 79.50 90 ALA A O 1
ATOM 756 N N . THR A 1 91 ? 8.064 -2.974 6.625 1.00 79.94 91 THR A N 1
ATOM 757 C CA . THR A 1 91 ? 9.010 -3.592 5.683 1.00 79.94 91 THR A CA 1
ATOM 758 C C . THR A 1 91 ? 9.440 -4.979 6.167 1.00 79.94 91 THR A C 1
ATOM 760 O O . THR A 1 91 ? 9.369 -5.948 5.412 1.00 79.94 91 THR A O 1
ATOM 763 N N . LEU A 1 92 ? 9.812 -5.100 7.446 1.00 80.38 92 LEU A N 1
ATOM 764 C CA . LEU A 1 92 ? 10.203 -6.374 8.055 1.00 80.38 92 LEU A CA 1
ATOM 765 C C . LEU A 1 92 ? 9.044 -7.383 8.109 1.00 80.38 92 LEU A C 1
ATOM 767 O O . LEU A 1 92 ? 9.272 -8.580 7.959 1.00 80.38 92 LEU A O 1
ATOM 771 N N . GLN A 1 93 ? 7.797 -6.943 8.294 1.00 80.12 93 GLN A N 1
ATOM 772 C CA . GLN A 1 93 ? 6.641 -7.846 8.262 1.00 80.12 93 GLN A CA 1
ATOM 773 C C . GLN A 1 93 ? 6.313 -8.319 6.840 1.00 80.12 93 GLN A C 1
ATOM 775 O O . GLN A 1 93 ? 6.043 -9.503 6.632 1.00 80.12 93 GLN A O 1
ATOM 780 N N . VAL A 1 94 ? 6.410 -7.432 5.845 1.00 84.50 94 VAL A N 1
ATOM 781 C CA . VAL A 1 94 ? 6.222 -7.786 4.431 1.00 84.50 94 VAL A CA 1
ATOM 782 C C . VAL A 1 94 ? 7.271 -8.785 3.936 1.00 84.50 94 VAL A C 1
ATOM 784 O O . VAL A 1 94 ? 6.968 -9.562 3.030 1.00 84.50 94 VAL A O 1
ATOM 787 N N . GLN A 1 95 ? 8.457 -8.856 4.556 1.00 84.19 95 GLN A N 1
ATOM 788 C CA . GLN A 1 95 ? 9.480 -9.858 4.228 1.00 84.19 95 GLN A CA 1
ATOM 789 C C . GLN A 1 95 ? 8.922 -11.287 4.151 1.00 84.19 95 GLN A C 1
ATOM 791 O O . GLN A 1 95 ? 9.352 -12.078 3.311 1.00 84.19 95 GLN A O 1
ATOM 796 N N . GLN A 1 96 ? 7.964 -11.625 5.015 1.00 80.94 96 GLN A N 1
ATOM 797 C CA . GLN A 1 96 ? 7.383 -12.967 5.064 1.00 80.94 96 GLN A CA 1
ATOM 798 C C . GLN A 1 96 ? 6.635 -13.329 3.772 1.00 80.94 96 GLN A C 1
ATOM 800 O O . GLN A 1 96 ? 6.482 -14.507 3.458 1.00 80.94 96 GLN A O 1
ATOM 805 N N . ASN A 1 97 ? 6.182 -12.328 3.009 1.00 86.56 97 ASN A N 1
ATOM 806 C CA . ASN A 1 97 ? 5.476 -12.515 1.748 1.00 86.56 97 ASN A CA 1
ATOM 807 C C . ASN A 1 97 ? 5.696 -11.344 0.769 1.00 86.56 97 ASN A C 1
ATOM 809 O O . ASN A 1 97 ? 4.750 -10.681 0.337 1.00 86.56 97 ASN A O 1
ATOM 813 N N . ILE A 1 98 ? 6.952 -11.108 0.379 1.00 87.12 98 ILE A N 1
ATOM 814 C CA . ILE A 1 98 ? 7.314 -10.006 -0.533 1.00 87.12 98 ILE A CA 1
ATOM 815 C C . ILE A 1 98 ? 6.614 -10.157 -1.886 1.00 87.12 98 ILE A C 1
ATOM 817 O O . ILE A 1 98 ? 6.076 -9.193 -2.423 1.00 87.12 98 ILE A O 1
ATOM 821 N N . SER A 1 99 ? 6.596 -11.371 -2.443 1.00 85.81 99 SER A N 1
ATOM 822 C CA . SER A 1 99 ? 5.949 -11.627 -3.734 1.00 85.81 99 SER A CA 1
ATOM 823 C C . SER A 1 99 ? 4.446 -11.356 -3.689 1.00 85.81 99 SER A C 1
ATOM 825 O O . SER A 1 99 ? 3.915 -10.792 -4.643 1.00 85.81 99 SER A O 1
ATOM 827 N N . GLY A 1 100 ? 3.771 -11.715 -2.593 1.00 88.25 100 GLY A N 1
ATOM 828 C CA . GLY A 1 100 ? 2.358 -11.409 -2.392 1.00 88.25 100 GLY A CA 1
ATOM 829 C C . GLY A 1 100 ? 2.106 -9.912 -2.261 1.00 88.25 100 GLY A C 1
ATOM 830 O O . GLY A 1 100 ? 1.209 -9.405 -2.923 1.00 88.25 100 GLY A O 1
ATOM 831 N N . PHE A 1 101 ? 2.929 -9.200 -1.488 1.00 88.44 101 PHE A N 1
ATOM 832 C CA . PHE A 1 101 ? 2.801 -7.750 -1.322 1.00 88.44 101 PHE A CA 1
ATOM 833 C C . PHE A 1 101 ? 2.976 -6.994 -2.635 1.00 88.44 101 PHE A C 1
ATOM 835 O O . PHE A 1 101 ? 2.153 -6.160 -2.995 1.00 88.44 101 PHE A O 1
ATOM 842 N N . ILE A 1 102 ? 4.032 -7.314 -3.377 1.00 87.06 102 ILE A N 1
ATOM 843 C CA . ILE A 1 102 ? 4.322 -6.674 -4.657 1.00 87.06 102 ILE A CA 1
ATOM 844 C C . ILE A 1 102 ? 3.223 -6.947 -5.683 1.00 87.06 102 ILE A C 1
ATOM 846 O O . ILE A 1 102 ? 2.845 -6.048 -6.436 1.00 87.06 102 ILE A O 1
ATOM 850 N N . LYS A 1 103 ? 2.708 -8.181 -5.718 1.00 87.56 103 LYS A N 1
ATOM 851 C CA . LYS A 1 103 ? 1.587 -8.524 -6.587 1.00 87.56 103 LYS A CA 1
ATOM 852 C C . LYS A 1 103 ? 0.349 -7.715 -6.206 1.00 87.56 103 LYS A C 1
ATOM 854 O O . LYS A 1 103 ? -0.196 -7.037 -7.062 1.00 87.56 103 LYS A O 1
ATOM 859 N N . TRP A 1 104 ? -0.024 -7.738 -4.929 1.00 89.25 104 TRP A N 1
ATOM 860 C CA . TRP A 1 104 ? -1.164 -7.004 -4.383 1.00 89.25 104 TRP A CA 1
ATOM 861 C C . TRP A 1 104 ? -1.102 -5.506 -4.699 1.00 89.25 104 TRP A C 1
ATOM 863 O O . TRP A 1 104 ? -2.040 -4.945 -5.257 1.00 89.25 104 TRP A O 1
ATOM 873 N N . LEU A 1 105 ? 0.045 -4.877 -4.441 1.00 85.62 105 LEU A N 1
ATOM 874 C 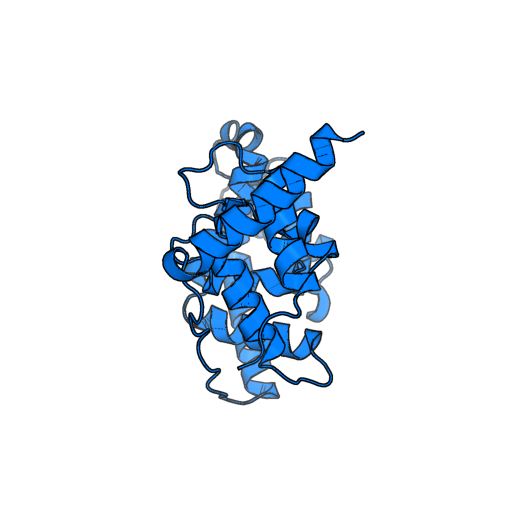CA . LEU A 1 105 ? 0.272 -3.465 -4.726 1.00 85.62 105 LEU A CA 1
ATOM 875 C C . LEU A 1 105 ? 0.169 -3.162 -6.231 1.00 85.62 105 LEU A C 1
ATOM 877 O O . LEU A 1 105 ? -0.423 -2.161 -6.627 1.00 85.62 105 LEU A O 1
ATOM 881 N N . GLY A 1 106 ? 0.710 -4.045 -7.073 1.00 84.81 106 GLY A N 1
ATOM 882 C CA . GLY A 1 106 ? 0.603 -3.937 -8.526 1.00 84.81 106 GLY A CA 1
ATOM 883 C C . GLY A 1 106 ? -0.831 -4.087 -9.040 1.00 84.81 106 GLY A C 1
ATOM 884 O O . GLY A 1 106 ? -1.267 -3.291 -9.869 1.00 84.81 106 GLY A O 1
ATOM 885 N N . ASP A 1 107 ? -1.571 -5.064 -8.519 1.00 84.81 107 ASP A N 1
ATOM 886 C CA . ASP A 1 107 ? -2.965 -5.330 -8.882 1.00 84.81 107 ASP A CA 1
ATOM 887 C C . ASP A 1 107 ? -3.871 -4.157 -8.469 1.00 84.81 107 ASP A C 1
ATOM 889 O O . ASP A 1 107 ? -4.754 -3.758 -9.230 1.00 84.81 107 ASP A O 1
ATOM 893 N N . MET A 1 108 ? -3.606 -3.531 -7.317 1.00 84.12 108 MET A N 1
ATOM 894 C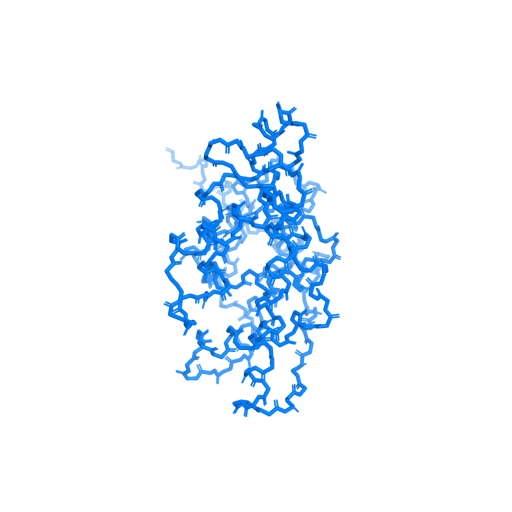 CA . MET A 1 108 ? -4.309 -2.323 -6.876 1.00 84.12 108 MET A CA 1
ATOM 895 C C . MET A 1 108 ? -4.097 -1.136 -7.815 1.00 84.12 108 MET A C 1
ATOM 897 O O . MET A 1 108 ? -5.063 -0.459 -8.170 1.00 84.12 108 MET A O 1
ATOM 901 N N . VAL A 1 109 ? -2.851 -0.876 -8.224 1.00 81.69 109 VAL A N 1
ATOM 902 C CA . VAL A 1 109 ? -2.545 0.192 -9.190 1.00 81.69 109 VAL A CA 1
ATOM 903 C C . VAL A 1 109 ? -3.225 -0.108 -10.526 1.00 81.69 109 VAL A C 1
ATOM 905 O O . VAL A 1 109 ? -3.911 0.748 -11.084 1.00 81.69 109 VAL A O 1
ATOM 908 N N . LEU A 1 110 ? -3.118 -1.349 -11.003 1.00 82.12 110 LEU A N 1
ATOM 909 C CA . LEU A 1 110 ? -3.727 -1.781 -12.257 1.00 82.12 110 LEU A CA 1
ATOM 910 C C . LEU A 1 110 ? -5.257 -1.639 -12.242 1.00 8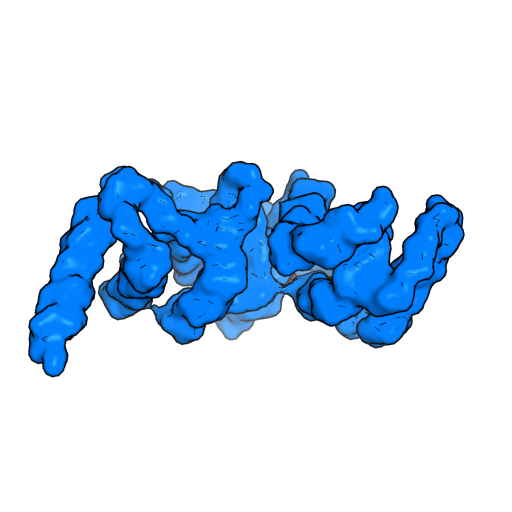2.12 110 LEU A C 1
ATOM 912 O O . LEU A 1 110 ? -5.842 -1.226 -13.241 1.00 82.12 110 LEU A O 1
ATOM 916 N N . ALA A 1 111 ? -5.914 -1.935 -11.118 1.00 80.81 111 ALA A N 1
ATOM 917 C CA . ALA A 1 111 ? -7.361 -1.795 -10.974 1.00 80.81 111 ALA A CA 1
ATOM 918 C C . ALA A 1 111 ? -7.835 -0.343 -11.165 1.00 80.81 111 ALA A C 1
ATOM 920 O O . ALA A 1 111 ? -8.904 -0.124 -11.737 1.00 80.81 111 ALA A O 1
ATOM 921 N N . GLN A 1 112 ? -7.033 0.645 -10.751 1.00 75.69 112 GLN A N 1
ATOM 922 C CA . GLN A 1 112 ? -7.329 2.067 -10.969 1.00 75.69 112 GLN A CA 1
ATOM 923 C C . GLN A 1 112 ? -7.123 2.491 -12.432 1.00 75.69 112 GLN A C 1
ATOM 925 O O . GLN A 1 112 ? -7.785 3.410 -12.914 1.00 75.69 112 GLN A O 1
ATOM 930 N N . GLU A 1 113 ? -6.246 1.800 -13.162 1.00 78.06 113 GLU A N 1
ATOM 931 C CA . GLU A 1 113 ? -5.866 2.129 -14.543 1.00 78.06 113 GLU A CA 1
ATOM 932 C C . GLU A 1 113 ? -6.470 1.178 -15.593 1.00 78.06 113 GLU A C 1
ATOM 934 O O . GLU A 1 113 ? -6.137 1.252 -16.779 1.00 78.06 113 GLU A O 1
ATOM 939 N N . LYS A 1 114 ? -7.393 0.299 -15.182 1.00 73.31 114 LYS A N 1
ATOM 940 C CA . LYS A 1 114 ? -7.891 -0.839 -15.973 1.00 73.31 114 LYS A CA 1
ATOM 941 C C . LYS A 1 114 ? -8.317 -0.466 -17.396 1.00 73.31 114 LYS A C 1
ATOM 943 O O . LYS A 1 114 ? -7.861 -1.070 -18.359 1.00 73.31 114 LYS A O 1
ATOM 948 N N . ALA A 1 115 ? -9.101 0.603 -17.548 1.00 68.50 115 ALA A N 1
ATOM 949 C CA . ALA A 1 115 ? -9.599 1.056 -18.852 1.00 68.50 115 ALA A CA 1
ATOM 950 C C . ALA A 1 115 ? -8.491 1.444 -19.855 1.00 68.50 115 ALA A C 1
ATOM 952 O O . ALA A 1 115 ? -8.725 1.485 -21.066 1.00 68.50 115 ALA A O 1
ATOM 953 N N . GLN A 1 116 ? -7.303 1.784 -19.357 1.00 69.50 116 GLN A N 1
ATOM 954 C CA . GLN A 1 116 ? -6.155 2.201 -20.156 1.00 69.50 116 GLN A CA 1
ATOM 955 C C . GLN A 1 116 ? -5.191 1.034 -20.366 1.00 69.50 116 GLN A C 1
ATOM 957 O O . GLN A 1 116 ? -4.689 0.871 -21.476 1.00 69.50 116 GLN A O 1
ATOM 962 N N . SER A 1 117 ? -5.008 0.190 -19.347 1.00 68.06 117 SER A N 1
ATOM 963 C CA . SER A 1 117 ? -4.174 -1.012 -19.439 1.00 68.06 117 SER A CA 1
ATOM 964 C C . SER A 1 117 ? -4.762 -2.071 -20.379 1.00 68.06 117 SER A C 1
ATOM 966 O O . SER A 1 117 ? -4.017 -2.687 -21.134 1.00 68.06 117 SER A O 1
ATOM 968 N N . ASP A 1 118 ? -6.094 -2.206 -20.447 1.00 75.50 118 ASP A N 1
ATOM 969 C CA . ASP A 1 118 ? -6.782 -3.159 -21.340 1.00 75.50 118 ASP A CA 1
ATOM 970 C C . ASP A 1 118 ? -6.527 -2.887 -22.841 1.00 75.50 118 ASP A C 1
ATOM 972 O O . ASP A 1 118 ? -6.783 -3.738 -23.693 1.00 75.50 118 ASP A O 1
ATOM 976 N N . ARG A 1 119 ? -6.020 -1.696 -23.190 1.00 72.31 119 ARG A N 1
ATOM 977 C CA . ARG A 1 119 ? -5.643 -1.332 -24.568 1.00 72.31 119 ARG A CA 1
ATOM 978 C C . ARG A 1 119 ? -4.229 -1.781 -24.937 1.00 72.31 119 ARG A C 1
ATOM 980 O O . ARG A 1 119 ? -3.845 -1.672 -26.102 1.00 72.31 119 ARG A O 1
ATOM 987 N N . LEU A 1 120 ? -3.451 -2.242 -23.962 1.00 77.88 120 LEU A N 1
ATOM 988 C CA . LEU A 1 120 ? -2.057 -2.624 -24.122 1.00 77.88 120 LEU A CA 1
ATOM 989 C C . LEU A 1 120 ? -1.940 -4.146 -24.204 1.00 77.88 120 LEU A C 1
ATOM 991 O O . LEU A 1 120 ? -2.651 -4.884 -23.530 1.00 77.88 120 LEU A O 1
ATOM 995 N N . LYS A 1 121 ? -1.007 -4.637 -25.026 1.00 82.88 121 LYS A N 1
ATOM 996 C CA . LYS A 1 121 ? -0.757 -6.085 -25.157 1.00 82.88 121 LYS A CA 1
ATOM 997 C C . LYS A 1 121 ? -0.194 -6.703 -23.875 1.00 82.88 121 LYS A C 1
ATOM 999 O O . LYS A 1 121 ? -0.369 -7.894 -23.641 1.00 82.88 121 LYS A O 1
ATOM 1004 N N . VAL A 1 122 ? 0.509 -5.895 -23.083 1.00 86.12 122 VAL A N 1
ATOM 1005 C CA . VAL A 1 122 ? 1.118 -6.279 -21.810 1.00 86.12 122 VAL A CA 1
ATOM 1006 C C . VAL A 1 122 ? 0.535 -5.377 -20.724 1.00 86.12 122 VAL A C 1
ATOM 1008 O O . VAL A 1 122 ? 0.554 -4.154 -20.911 1.00 86.12 122 VAL A O 1
ATOM 1011 N N . PRO A 1 123 ? 0.059 -5.934 -19.591 1.00 88.00 123 PRO A N 1
ATOM 1012 C CA . PRO A 1 123 ? -0.390 -5.135 -18.459 1.00 88.00 123 PRO A CA 1
ATOM 1013 C C . PRO A 1 123 ? 0.703 -4.157 -18.049 1.00 88.00 123 PRO A C 1
ATOM 1015 O O . PRO A 1 123 ? 1.815 -4.560 -17.698 1.00 88.00 123 PRO A O 1
ATOM 1018 N N . SER A 1 124 ? 0.393 -2.874 -18.140 1.00 89.62 124 SER A N 1
ATOM 1019 C CA . SER A 1 124 ? 1.332 -1.792 -17.858 1.00 89.62 124 SER A CA 1
ATOM 1020 C C . SER A 1 124 ? 0.655 -0.739 -17.000 1.00 89.62 124 SER A C 1
ATOM 1022 O O . SER A 1 124 ? -0.572 -0.598 -17.036 1.00 89.62 124 SER A O 1
ATOM 1024 N N . VAL A 1 125 ? 1.473 -0.028 -16.234 1.00 88.94 125 VAL A N 1
ATOM 1025 C CA . VAL A 1 125 ? 1.052 1.060 -15.351 1.00 88.94 125 VAL A CA 1
ATOM 1026 C C . VAL A 1 125 ? 1.690 2.360 -15.805 1.00 88.94 125 VAL A C 1
ATOM 1028 O O . VAL A 1 125 ? 2.782 2.353 -16.384 1.00 88.94 125 VAL A O 1
ATOM 1031 N N . ARG A 1 126 ? 1.013 3.476 -15.560 1.00 90.12 126 ARG A N 1
ATOM 1032 C CA . ARG A 1 126 ? 1.553 4.792 -15.884 1.00 90.12 126 ARG A CA 1
ATOM 1033 C C . ARG A 1 126 ? 2.732 5.159 -14.994 1.00 90.12 126 ARG A C 1
ATOM 1035 O O . ARG A 1 126 ? 2.775 4.794 -13.817 1.00 90.12 126 ARG A O 1
ATOM 1042 N N . ILE A 1 127 ? 3.655 5.949 -15.536 1.00 90.31 127 ILE A N 1
ATOM 1043 C CA . ILE A 1 127 ? 4.805 6.473 -14.788 1.00 90.31 127 ILE A CA 1
ATOM 1044 C C . ILE A 1 127 ? 4.358 7.251 -13.541 1.00 90.31 127 ILE A C 1
ATOM 1046 O O . ILE A 1 127 ? 4.966 7.096 -12.483 1.00 90.31 127 ILE A O 1
ATOM 1050 N N . GLU A 1 128 ? 3.265 8.013 -13.607 1.00 87.81 128 GLU A N 1
ATOM 1051 C CA . GLU A 1 128 ? 2.748 8.764 -12.455 1.00 87.81 128 GLU A CA 1
ATOM 1052 C C . GLU A 1 128 ? 2.356 7.843 -11.289 1.00 87.81 128 GLU A C 1
ATOM 1054 O O . GLU A 1 128 ? 2.572 8.171 -10.123 1.00 87.81 128 GLU A O 1
ATOM 1059 N N . SER A 1 129 ? 1.851 6.646 -11.587 1.00 85.25 129 SER A N 1
ATOM 1060 C CA . SER A 1 129 ? 1.517 5.651 -10.566 1.00 85.25 129 SER A CA 1
ATOM 1061 C C . SER A 1 129 ? 2.764 4.985 -9.979 1.00 85.25 129 SER A C 1
ATOM 1063 O O . SER A 1 129 ? 2.766 4.562 -8.823 1.00 85.25 129 SER A O 1
ATOM 1065 N N . ILE A 1 130 ? 3.867 4.939 -10.730 1.00 86.69 130 ILE A N 1
ATOM 1066 C CA . ILE A 1 130 ? 5.163 4.451 -10.237 1.00 86.69 130 ILE A CA 1
ATOM 1067 C C . ILE A 1 130 ? 5.792 5.447 -9.264 1.00 86.69 130 ILE A C 1
ATOM 1069 O O . ILE A 1 130 ? 6.498 5.023 -8.352 1.00 86.69 130 ILE A O 1
ATOM 1073 N N . GLN A 1 131 ? 5.506 6.745 -9.388 1.00 86.25 131 GLN A N 1
ATOM 1074 C CA . GLN A 1 131 ? 5.940 7.743 -8.406 1.00 86.25 131 GLN A CA 1
ATOM 1075 C C . GLN A 1 131 ? 5.405 7.419 -7.008 1.00 86.25 131 GLN A C 1
ATOM 1077 O O . GLN A 1 131 ? 6.145 7.442 -6.028 1.00 86.25 131 GLN A O 1
ATOM 1082 N N . VAL A 1 132 ? 4.144 6.995 -6.931 1.00 79.38 132 VAL A N 1
ATOM 1083 C CA . VAL A 1 132 ? 3.536 6.547 -5.677 1.00 79.38 132 VAL A CA 1
ATOM 1084 C C . VAL A 1 132 ? 4.277 5.334 -5.105 1.00 79.38 132 VAL A C 1
ATOM 1086 O O . VAL A 1 132 ? 4.570 5.291 -3.911 1.00 79.38 132 VAL A O 1
ATOM 1089 N N . LEU A 1 133 ? 4.637 4.362 -5.949 1.00 79.25 133 LEU A N 1
ATOM 1090 C CA . LEU A 1 133 ? 5.430 3.200 -5.530 1.00 79.25 133 LEU A CA 1
ATOM 1091 C C . LEU A 1 133 ? 6.824 3.603 -5.045 1.00 79.25 133 LEU A C 1
ATOM 1093 O O . LEU A 1 133 ? 7.302 3.075 -4.043 1.00 79.25 133 LEU A O 1
ATOM 1097 N N . TYR A 1 134 ? 7.462 4.542 -5.737 1.00 83.94 134 TYR A N 1
ATOM 1098 C CA . TYR A 1 134 ? 8.768 5.078 -5.377 1.00 83.94 134 TYR A CA 1
ATOM 1099 C C . TYR A 1 134 ? 8.751 5.724 -3.985 1.00 83.94 134 TYR A C 1
ATOM 1101 O O . TYR A 1 134 ? 9.665 5.492 -3.186 1.00 83.94 134 TYR A O 1
ATOM 1109 N N . ASP A 1 135 ? 7.677 6.445 -3.661 1.00 82.00 135 ASP A N 1
ATOM 1110 C CA . ASP A 1 135 ? 7.482 7.073 -2.356 1.00 82.00 135 ASP A CA 1
ATOM 1111 C C . ASP A 1 135 ? 7.176 6.050 -1.251 1.00 82.00 135 ASP A C 1
ATOM 1113 O O . ASP A 1 135 ? 7.793 6.104 -0.182 1.00 82.00 135 ASP A O 1
ATOM 1117 N N . ILE A 1 136 ? 6.281 5.084 -1.510 1.00 77.38 136 ILE A N 1
ATOM 1118 C CA . 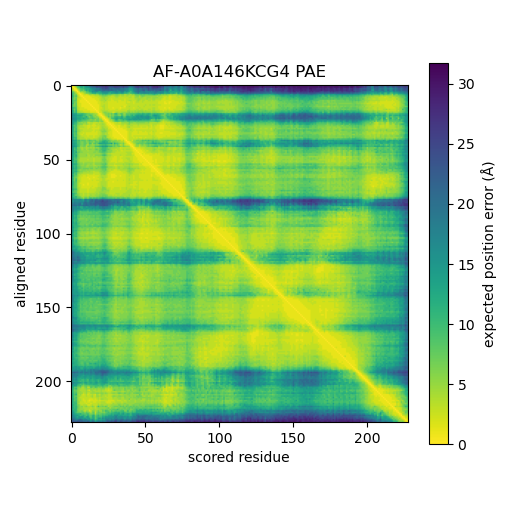ILE A 1 136 ? 5.924 4.010 -0.560 1.00 77.38 136 ILE A CA 1
ATOM 1119 C C . ILE A 1 136 ? 7.149 3.161 -0.214 1.00 77.38 136 ILE A C 1
ATOM 1121 O O . ILE A 1 136 ? 7.395 2.865 0.955 1.00 77.38 136 ILE A O 1
ATOM 1125 N N . LEU A 1 137 ? 7.926 2.773 -1.230 1.00 76.75 137 LEU A N 1
ATOM 1126 C CA . LEU A 1 137 ? 9.141 1.973 -1.066 1.00 76.75 137 LEU A CA 1
ATOM 1127 C C . LEU A 1 137 ? 10.338 2.805 -0.586 1.00 76.75 137 LEU A C 1
ATOM 1129 O O . LEU A 1 137 ? 11.389 2.244 -0.283 1.00 76.75 137 LEU A O 1
ATOM 1133 N N . HIS A 1 138 ? 10.177 4.128 -0.500 1.00 76.88 138 HIS A N 1
ATOM 1134 C CA . HIS A 1 138 ? 11.166 5.069 0.008 1.00 76.88 138 HIS A CA 1
ATOM 1135 C C . HIS A 1 138 ? 12.534 4.956 -0.682 1.00 76.88 138 HIS A C 1
ATOM 1137 O O . HIS A 1 138 ? 13.597 5.044 -0.063 1.00 76.88 138 HIS A O 1
ATOM 1143 N N . ILE A 1 139 ? 12.495 4.769 -1.999 1.00 77.50 139 ILE A N 1
ATOM 1144 C CA . ILE A 1 139 ? 13.675 4.482 -2.821 1.00 77.50 139 ILE A CA 1
ATOM 1145 C C . ILE A 1 139 ? 14.676 5.635 -2.773 1.00 77.50 139 ILE A C 1
ATOM 1147 O O . ILE A 1 139 ? 15.880 5.404 -2.851 1.00 77.50 139 ILE A O 1
ATOM 1151 N N . SER A 1 140 ? 14.206 6.861 -2.543 1.00 76.19 140 SER A N 1
ATOM 1152 C CA . SER A 1 140 ? 15.040 8.057 -2.399 1.00 76.19 140 SER A CA 1
ATOM 1153 C C . SER A 1 140 ? 16.142 7.939 -1.335 1.00 76.19 140 SER A C 1
ATOM 1155 O O . SER A 1 140 ? 17.175 8.598 -1.463 1.00 76.19 140 SER A O 1
ATOM 1157 N N . VAL A 1 141 ? 16.008 7.060 -0.329 1.00 73.38 141 VAL A N 1
ATOM 1158 C CA . VAL A 1 141 ? 17.090 6.782 0.642 1.00 73.38 141 VAL A CA 1
ATOM 1159 C C . VAL A 1 141 ? 18.330 6.171 -0.007 1.00 73.38 141 VAL A C 1
ATOM 1161 O O . VAL A 1 141 ? 19.444 6.404 0.462 1.00 73.38 141 VAL A O 1
ATOM 1164 N N . SER A 1 142 ? 18.170 5.473 -1.130 1.00 74.44 142 SER A N 1
ATOM 1165 C CA . SER A 1 142 ? 19.287 4.960 -1.930 1.00 74.44 142 SER A CA 1
ATOM 1166 C C . SER A 1 142 ? 19.997 6.036 -2.766 1.00 74.44 142 SER A C 1
ATOM 1168 O O . SER A 1 142 ? 20.973 5.728 -3.445 1.00 74.44 142 SER A O 1
ATOM 1170 N N . ARG A 1 143 ? 19.543 7.300 -2.710 1.00 82.19 143 ARG A N 1
ATOM 1171 C CA . ARG A 1 143 ? 20.017 8.435 -3.530 1.00 82.19 143 ARG A CA 1
ATOM 1172 C C . ARG A 1 143 ? 19.803 8.271 -5.039 1.00 82.19 143 ARG A C 1
ATOM 1174 O O . ARG A 1 143 ? 20.324 9.072 -5.809 1.00 82.19 143 ARG A O 1
ATOM 1181 N N . VAL A 1 144 ? 19.036 7.267 -5.451 1.00 85.19 144 VAL A N 1
ATOM 1182 C CA . VAL A 1 144 ? 18.547 7.120 -6.824 1.00 85.19 144 VAL A CA 1
ATOM 1183 C C . VAL A 1 144 ? 17.396 8.102 -7.015 1.00 85.19 144 VAL A C 1
ATOM 1185 O O . VAL A 1 144 ? 16.473 8.095 -6.205 1.00 85.19 144 VAL A O 1
ATOM 1188 N N . SER A 1 145 ? 17.455 8.959 -8.039 1.00 89.88 145 SER A N 1
ATOM 1189 C CA . SER A 1 145 ? 16.353 9.879 -8.356 1.00 89.88 145 SER A CA 1
ATOM 1190 C C . SER A 1 145 ? 15.171 9.139 -8.988 1.00 89.88 145 SER A C 1
ATOM 1192 O O . SER A 1 145 ? 15.315 8.016 -9.478 1.00 89.88 145 SER A O 1
ATOM 1194 N N . PHE A 1 146 ? 13.994 9.769 -9.017 1.00 90.56 146 PHE A N 1
ATOM 1195 C CA . PHE A 1 146 ? 12.830 9.168 -9.670 1.00 90.56 146 PHE A CA 1
ATOM 1196 C C . PHE A 1 146 ? 13.078 8.938 -11.170 1.00 90.56 146 PHE A C 1
ATOM 1198 O O . PHE A 1 146 ? 12.740 7.884 -11.699 1.00 90.56 146 PHE A O 1
ATOM 1205 N N . GLU A 1 147 ? 13.754 9.868 -11.845 1.00 92.06 147 GLU A N 1
ATOM 1206 C CA . GLU A 1 147 ? 14.114 9.747 -13.261 1.00 92.06 147 GLU A CA 1
ATOM 1207 C C . GLU A 1 147 ? 15.039 8.551 -13.503 1.00 92.06 147 GLU A C 1
ATOM 1209 O O . GLU A 1 147 ? 14.771 7.736 -14.382 1.00 92.06 147 GLU A O 1
ATOM 1214 N N . GLN A 1 148 ? 16.080 8.395 -12.677 1.00 91.44 148 GLN A N 1
ATOM 1215 C CA . GLN A 1 148 ? 17.002 7.254 -12.751 1.00 91.44 148 GLN A CA 1
ATOM 1216 C C . GLN A 1 148 ? 16.290 5.926 -12.468 1.00 91.44 148 GLN A C 1
ATOM 1218 O O . GLN A 1 148 ? 16.601 4.889 -13.063 1.00 91.44 148 GLN A O 1
ATOM 1223 N N . PHE A 1 149 ? 15.318 5.949 -11.557 1.00 90.62 149 PHE A N 1
ATOM 1224 C CA . PHE A 1 149 ? 14.508 4.787 -11.226 1.00 90.62 149 PHE A CA 1
ATOM 1225 C C . PHE A 1 149 ? 13.636 4.345 -12.408 1.00 90.62 149 PHE A C 1
ATOM 1227 O O . PHE A 1 149 ? 13.630 3.163 -12.760 1.00 90.62 149 PHE A O 1
ATOM 1234 N N . ILE A 1 150 ? 12.962 5.291 -13.066 1.00 93.56 150 ILE A N 1
ATOM 1235 C CA . ILE A 1 150 ? 12.175 5.027 -14.275 1.00 93.56 150 ILE A CA 1
ATOM 1236 C C . ILE A 1 150 ? 13.069 4.574 -15.426 1.00 93.56 150 ILE A C 1
ATOM 1238 O O . ILE A 1 150 ? 12.756 3.582 -16.080 1.00 93.56 150 ILE A O 1
ATOM 1242 N N . GLU A 1 151 ? 14.207 5.229 -15.646 1.00 93.00 151 GLU A N 1
ATOM 1243 C CA . GLU A 1 151 ? 15.169 4.834 -16.678 1.00 93.00 151 GLU A CA 1
ATOM 1244 C C . GLU A 1 151 ? 15.616 3.377 -16.491 1.00 93.00 151 GLU A C 1
ATOM 1246 O O . GLU A 1 151 ? 15.596 2.589 -17.437 1.00 93.00 151 GLU A O 1
ATOM 1251 N N . THR A 1 152 ? 15.906 2.974 -15.251 1.00 91.75 152 THR A N 1
ATOM 1252 C CA . THR A 1 152 ? 16.255 1.584 -14.918 1.00 91.75 152 THR A CA 1
ATOM 1253 C C . THR A 1 152 ? 15.131 0.611 -15.285 1.00 91.75 152 THR A C 1
ATOM 1255 O O . THR A 1 152 ? 15.393 -0.459 -15.843 1.00 91.75 152 THR A O 1
ATOM 1258 N N . MET A 1 153 ? 13.871 0.967 -15.016 1.00 92.50 153 MET A N 1
ATOM 1259 C CA . MET A 1 153 ? 12.727 0.145 -15.418 1.00 92.50 153 MET A CA 1
ATOM 1260 C C . MET A 1 153 ? 12.594 0.046 -16.937 1.00 92.50 153 MET A C 1
ATOM 1262 O O . MET A 1 153 ? 12.394 -1.047 -17.461 1.00 92.50 153 MET A O 1
ATOM 1266 N N . LEU A 1 154 ? 12.725 1.158 -17.656 1.00 92.44 154 LEU A N 1
ATOM 1267 C CA . LEU A 1 154 ? 12.607 1.177 -19.113 1.00 92.44 154 LEU A CA 1
ATOM 1268 C C . LEU A 1 154 ? 13.718 0.349 -19.772 1.00 92.44 154 LEU A C 1
ATOM 1270 O O . LEU A 1 154 ? 13.435 -0.478 -20.637 1.00 92.44 154 LEU A O 1
ATOM 1274 N N . ILE A 1 155 ? 14.962 0.476 -19.303 1.00 92.31 155 ILE A N 1
ATOM 1275 C CA . ILE A 1 155 ? 16.081 -0.365 -19.754 1.00 92.31 155 ILE A CA 1
ATOM 1276 C C . ILE A 1 155 ? 15.786 -1.845 -19.478 1.00 92.31 155 ILE A C 1
ATOM 1278 O O . ILE A 1 155 ? 15.977 -2.692 -20.350 1.00 92.31 155 ILE A O 1
ATOM 1282 N N . THR A 1 156 ? 15.269 -2.168 -18.290 1.00 92.44 156 THR A N 1
ATOM 1283 C CA . THR A 1 156 ? 14.894 -3.547 -17.937 1.00 92.44 156 THR A CA 1
ATOM 1284 C C . THR A 1 156 ? 13.790 -4.078 -18.857 1.00 92.44 156 THR A C 1
ATOM 1286 O O . THR A 1 156 ? 13.860 -5.219 -19.308 1.00 92.44 156 THR A O 1
ATOM 1289 N N . ALA A 1 157 ? 12.788 -3.258 -19.190 1.00 92.69 157 ALA A N 1
ATOM 1290 C CA . ALA A 1 157 ? 11.730 -3.625 -20.127 1.00 92.69 157 ALA A CA 1
ATOM 1291 C C . ALA A 1 157 ? 12.297 -3.962 -21.517 1.00 92.69 157 ALA A C 1
ATOM 1293 O O . ALA A 1 157 ? 11.960 -5.010 -22.070 1.00 92.69 157 ALA A O 1
ATOM 1294 N N . GLN A 1 158 ? 13.219 -3.139 -22.035 1.00 91.69 158 GLN A N 1
ATOM 1295 C CA . GLN A 1 158 ? 13.900 -3.393 -23.314 1.00 91.69 158 GLN A CA 1
ATOM 1296 C C . GLN A 1 158 ? 14.685 -4.702 -23.293 1.00 91.69 158 GLN A C 1
ATOM 1298 O O . GLN A 1 158 ? 14.599 -5.491 -24.231 1.00 91.69 158 GLN A O 1
ATOM 1303 N N . GLN A 1 159 ? 15.433 -4.954 -22.217 1.00 91.69 159 GLN A N 1
ATOM 1304 C CA . GLN A 1 159 ? 16.228 -6.176 -22.063 1.00 91.69 159 GLN A CA 1
ATOM 1305 C C . GLN A 1 159 ? 15.362 -7.440 -22.013 1.00 91.69 159 GLN A C 1
ATOM 1307 O O . GLN A 1 159 ? 15.794 -8.499 -22.462 1.00 91.69 159 GLN A O 1
ATOM 1312 N N . LEU A 1 160 ? 14.133 -7.329 -21.505 1.00 90.56 160 LEU A N 1
ATOM 1313 C CA . LEU A 1 160 ? 13.144 -8.408 -21.502 1.00 90.56 160 LEU A CA 1
ATOM 1314 C C . LEU A 1 160 ? 12.377 -8.537 -22.829 1.00 90.56 160 LEU A C 1
ATOM 1316 O O . LEU A 1 160 ? 11.510 -9.402 -22.944 1.00 90.56 160 LEU A O 1
ATOM 1320 N N . GLY A 1 161 ? 12.677 -7.698 -23.825 1.00 90.38 161 GLY A N 1
ATOM 1321 C CA . GLY A 1 161 ? 11.988 -7.688 -25.115 1.00 90.38 161 GLY A CA 1
ATOM 1322 C C . GLY A 1 161 ? 10.543 -7.193 -25.031 1.00 90.38 161 GLY A C 1
ATOM 1323 O O . GLY A 1 161 ? 9.716 -7.593 -25.847 1.00 90.38 161 GLY A O 1
ATOM 1324 N N . LEU A 1 162 ? 10.221 -6.371 -24.028 1.00 89.62 162 LEU A N 1
ATOM 1325 C CA . LEU A 1 162 ? 8.897 -5.778 -23.864 1.00 89.62 162 LEU A CA 1
ATOM 1326 C C . LEU A 1 162 ? 8.816 -4.456 -24.629 1.00 89.62 162 LEU A C 1
ATOM 1328 O O . LEU A 1 162 ? 9.730 -3.632 -24.566 1.00 89.62 162 LEU A O 1
ATOM 1332 N N . ASP A 1 163 ? 7.692 -4.243 -25.311 1.00 82.56 163 ASP A N 1
ATOM 1333 C CA . ASP A 1 163 ? 7.412 -2.981 -25.990 1.00 82.56 163 ASP A CA 1
ATOM 1334 C C . ASP A 1 163 ? 7.318 -1.850 -24.955 1.00 82.56 163 ASP A C 1
ATOM 1336 O O . ASP A 1 163 ? 6.477 -1.888 -24.052 1.00 82.56 163 ASP A O 1
ATOM 1340 N N . ILE A 1 164 ? 8.165 -0.827 -25.095 1.00 81.50 164 ILE A N 1
ATOM 1341 C CA . ILE A 1 164 ? 8.005 0.412 -24.333 1.00 81.50 164 ILE A CA 1
ATOM 1342 C C . ILE A 1 164 ? 6.947 1.256 -25.018 1.00 81.50 164 ILE A C 1
ATOM 1344 O O . ILE A 1 164 ? 7.063 1.604 -26.193 1.00 81.50 164 ILE A O 1
ATOM 1348 N N . ILE A 1 165 ? 5.945 1.629 -24.238 1.00 84.94 165 ILE A N 1
ATOM 1349 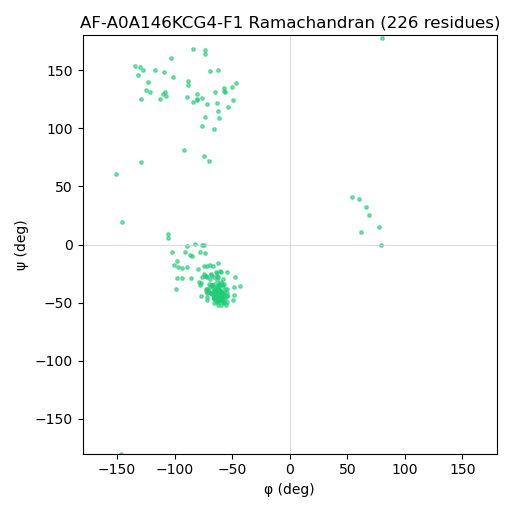C CA . ILE A 1 165 ? 4.918 2.576 -24.636 1.00 84.94 165 ILE A CA 1
ATOM 1350 C C . ILE A 1 165 ? 5.177 3.851 -23.851 1.00 84.94 165 ILE A C 1
ATOM 1352 O O . ILE A 1 165 ? 5.393 3.798 -22.641 1.00 84.94 165 ILE A O 1
ATOM 1356 N N . ASP A 1 166 ? 5.185 4.984 -24.545 1.00 85.31 166 ASP A N 1
ATOM 1357 C CA . ASP A 1 166 ? 5.468 6.272 -23.921 1.00 85.31 166 ASP A CA 1
ATOM 1358 C C . ASP A 1 166 ? 4.505 6.543 -22.755 1.00 85.31 166 ASP A C 1
ATOM 1360 O O . ASP A 1 166 ? 3.293 6.347 -22.876 1.00 85.31 166 ASP A O 1
ATOM 1364 N N . GLY A 1 167 ? 5.059 6.943 -21.611 1.00 87.88 167 GLY A N 1
ATOM 1365 C CA . GLY A 1 167 ? 4.308 7.147 -20.371 1.00 87.88 167 GLY A CA 1
ATOM 1366 C C . GLY A 1 167 ? 3.952 5.882 -19.573 1.00 87.88 167 GLY A C 1
ATOM 1367 O O . GLY A 1 167 ? 3.350 6.013 -18.507 1.00 87.88 167 GLY A O 1
ATOM 1368 N N . PHE A 1 168 ? 4.316 4.674 -20.025 1.00 90.25 168 PHE A N 1
ATOM 1369 C CA . PHE A 1 168 ? 3.966 3.413 -19.357 1.00 90.25 168 PHE A CA 1
ATOM 1370 C C . PHE A 1 168 ? 5.175 2.518 -19.078 1.00 90.25 168 PHE A C 1
ATOM 1372 O O . PHE A 1 168 ? 6.141 2.466 -19.839 1.00 90.25 168 PHE A O 1
ATOM 1379 N N . VAL A 1 169 ? 5.073 1.730 -18.007 1.00 91.00 169 VAL A N 1
ATOM 1380 C CA . VAL A 1 169 ? 6.025 0.665 -17.678 1.00 91.00 169 VAL A CA 1
ATOM 1381 C C . VAL A 1 169 ? 5.279 -0.659 -17.505 1.00 91.00 169 VAL A C 1
ATOM 1383 O O . VAL A 1 169 ? 4.271 -0.703 -16.790 1.00 91.00 169 VAL A O 1
ATOM 1386 N N . PRO A 1 170 ? 5.762 -1.763 -18.106 1.00 91.56 170 PRO A N 1
ATOM 1387 C CA . PRO A 1 170 ? 5.172 -3.080 -17.905 1.00 91.56 170 PRO A CA 1
ATOM 1388 C C . PRO A 1 170 ? 5.133 -3.481 -16.427 1.00 91.56 170 PRO A C 1
ATOM 1390 O O . PRO A 1 170 ? 6.143 -3.426 -15.722 1.00 91.56 170 PRO A O 1
ATOM 1393 N N . LEU A 1 171 ? 3.979 -3.965 -15.967 1.00 89.75 171 LEU A N 1
ATOM 1394 C CA . LEU A 1 171 ? 3.745 -4.310 -14.563 1.00 89.75 171 LEU A CA 1
ATOM 1395 C C . LEU A 1 171 ? 4.742 -5.357 -14.050 1.00 89.75 171 LEU A C 1
ATOM 1397 O O . LEU A 1 171 ? 5.208 -5.272 -12.918 1.00 89.75 171 LEU A O 1
ATOM 1401 N N . VAL A 1 172 ? 5.131 -6.310 -14.899 1.00 90.06 172 VAL A N 1
ATOM 1402 C CA . VAL A 1 172 ? 6.136 -7.332 -14.565 1.00 90.06 172 VAL A CA 1
ATOM 1403 C C . VAL A 1 172 ? 7.494 -6.724 -14.189 1.00 90.06 172 VAL A C 1
ATOM 1405 O O . VAL A 1 172 ? 8.172 -7.232 -13.295 1.00 90.06 172 VAL A O 1
ATOM 1408 N N . VAL A 1 173 ? 7.883 -5.613 -14.823 1.00 92.12 173 VAL A N 1
ATOM 1409 C CA . VAL A 1 173 ? 9.130 -4.899 -14.519 1.00 92.12 173 VAL A CA 1
ATOM 1410 C C . VAL A 1 173 ? 9.010 -4.192 -13.177 1.00 92.12 173 VAL A C 1
ATOM 1412 O O . VAL A 1 173 ? 9.880 -4.353 -12.321 1.00 92.12 173 VAL A O 1
ATOM 1415 N N . VAL A 1 174 ? 7.901 -3.477 -12.968 1.00 89.62 174 VAL A N 1
ATOM 1416 C CA . VAL A 1 174 ? 7.596 -2.787 -11.708 1.00 89.62 174 VAL A CA 1
ATOM 1417 C C . VAL A 1 174 ? 7.620 -3.769 -10.536 1.00 89.62 174 VAL A C 1
ATOM 1419 O O . VAL A 1 174 ? 8.272 -3.520 -9.522 1.00 89.62 174 VAL A O 1
ATOM 1422 N N . GLN A 1 175 ? 6.974 -4.924 -10.697 1.00 89.50 175 GLN A N 1
ATOM 1423 C CA . GLN A 1 175 ? 6.918 -5.959 -9.672 1.00 89.50 175 GLN A CA 1
ATOM 1424 C C . GLN A 1 175 ? 8.299 -6.569 -9.392 1.00 89.50 175 GLN A C 1
ATOM 1426 O O . GLN A 1 175 ? 8.702 -6.710 -8.235 1.00 89.50 175 GLN A O 1
ATOM 1431 N N . ASN A 1 176 ? 9.067 -6.909 -10.427 1.00 89.31 176 ASN A N 1
ATOM 1432 C CA . ASN A 1 176 ? 10.401 -7.468 -10.226 1.00 89.31 176 ASN A CA 1
ATOM 1433 C C . ASN A 1 176 ? 11.329 -6.482 -9.507 1.00 89.31 176 ASN A C 1
ATOM 1435 O O . ASN A 1 176 ? 11.979 -6.862 -8.532 1.00 89.31 176 ASN A O 1
ATOM 1439 N N . LEU A 1 177 ? 11.346 -5.216 -9.926 1.00 87.56 177 LEU A N 1
ATOM 1440 C CA . LEU A 1 177 ? 12.196 -4.207 -9.301 1.00 87.56 177 LEU A CA 1
ATOM 1441 C C . LEU A 1 177 ? 11.762 -3.912 -7.858 1.00 87.56 177 LEU A C 1
ATOM 1443 O O . LEU A 1 177 ? 12.604 -3.874 -6.960 1.00 87.56 177 LEU A O 1
ATOM 1447 N N . GLY A 1 178 ? 10.454 -3.810 -7.607 1.00 86.81 178 GLY A N 1
ATOM 1448 C CA . GLY A 1 178 ? 9.908 -3.652 -6.259 1.00 86.81 178 GLY A CA 1
ATOM 1449 C C . GLY A 1 178 ? 10.323 -4.789 -5.319 1.00 86.81 178 GLY A C 1
ATOM 1450 O O . GLY A 1 178 ? 10.727 -4.533 -4.185 1.00 86.81 178 GLY A O 1
ATOM 1451 N N . ARG A 1 179 ? 10.325 -6.044 -5.797 1.00 88.50 179 ARG A N 1
ATOM 1452 C CA . ARG A 1 179 ? 10.809 -7.198 -5.016 1.00 88.50 179 ARG A CA 1
ATOM 1453 C C . ARG A 1 179 ? 12.275 -7.026 -4.604 1.00 88.50 179 ARG A C 1
ATOM 1455 O O . ARG A 1 179 ? 12.613 -7.282 -3.450 1.00 88.50 179 ARG A O 1
ATOM 1462 N N . HIS A 1 180 ? 13.140 -6.594 -5.522 1.00 88.50 180 HIS A N 1
ATOM 1463 C CA . HIS A 1 180 ? 14.561 -6.380 -5.230 1.00 88.50 180 HIS A CA 1
ATOM 1464 C C . HIS A 1 180 ? 14.793 -5.256 -4.219 1.00 88.50 180 HIS A C 1
ATOM 1466 O O . HIS A 1 180 ? 15.611 -5.417 -3.315 1.00 88.50 180 HIS A O 1
ATOM 1472 N N . ILE A 1 181 ? 14.040 -4.162 -4.325 1.00 86.25 181 ILE A N 1
ATOM 1473 C CA . ILE A 1 181 ? 14.127 -3.045 -3.379 1.00 86.25 181 ILE A CA 1
ATOM 1474 C C . ILE A 1 181 ? 13.729 -3.486 -1.977 1.00 86.25 181 ILE A C 1
ATOM 1476 O O . ILE A 1 181 ? 14.480 -3.254 -1.035 1.00 86.25 181 ILE A O 1
ATOM 1480 N N . ILE A 1 182 ? 12.586 -4.162 -1.830 1.00 85.81 182 ILE A N 1
ATOM 1481 C CA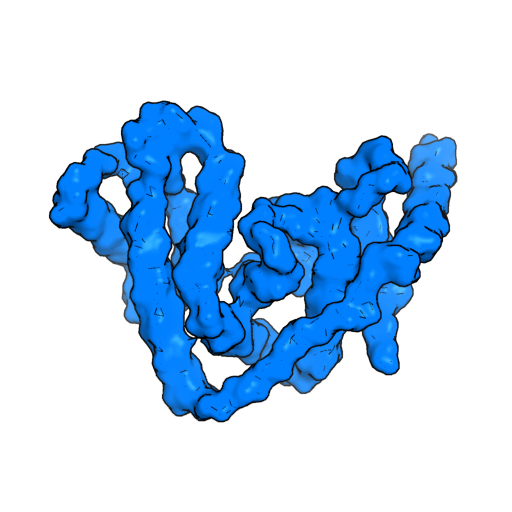 . ILE A 1 182 ? 12.126 -4.615 -0.512 1.00 85.81 182 ILE A CA 1
ATOM 1482 C C . ILE A 1 182 ? 13.121 -5.598 0.094 1.00 85.81 182 ILE A C 1
ATOM 1484 O O . ILE A 1 182 ? 13.413 -5.489 1.282 1.00 85.81 182 ILE A O 1
ATOM 1488 N N . ASN A 1 183 ? 13.688 -6.508 -0.705 1.00 87.19 183 ASN A N 1
ATOM 1489 C CA . ASN A 1 183 ? 14.762 -7.390 -0.246 1.00 87.19 183 ASN A CA 1
ATOM 1490 C C . ASN A 1 183 ? 15.957 -6.589 0.296 1.00 87.19 183 ASN A C 1
ATOM 1492 O O . ASN A 1 183 ? 16.396 -6.841 1.414 1.00 87.19 183 ASN A O 1
ATOM 1496 N N . GLY A 1 184 ? 16.451 -5.598 -0.453 1.00 86.00 184 GLY A N 1
ATOM 1497 C CA . GLY A 1 184 ? 17.572 -4.762 -0.013 1.00 86.00 184 GLY A CA 1
ATOM 1498 C C . GLY A 1 184 ? 17.263 -3.964 1.258 1.00 86.00 184 GLY A C 1
ATOM 1499 O O . GLY A 1 184 ? 18.049 -3.970 2.202 1.00 86.00 184 GLY A O 1
ATOM 1500 N N . MET A 1 185 ? 16.087 -3.334 1.319 1.00 83.56 185 MET A N 1
ATOM 1501 C CA . MET A 1 185 ? 15.632 -2.577 2.492 1.00 83.56 185 MET A CA 1
ATOM 1502 C C . MET A 1 185 ? 15.460 -3.469 3.721 1.00 83.56 185 MET A C 1
ATOM 1504 O O . MET A 1 185 ? 15.772 -3.064 4.835 1.00 83.56 185 MET A O 1
ATOM 1508 N N . THR A 1 186 ? 14.984 -4.694 3.524 1.00 83.69 186 THR A N 1
ATOM 1509 C CA . THR A 1 186 ? 14.820 -5.681 4.590 1.00 83.69 186 THR A CA 1
ATOM 1510 C C . THR A 1 186 ? 16.157 -6.048 5.221 1.00 83.69 186 THR A C 1
ATOM 1512 O O . THR A 1 186 ? 16.269 -6.051 6.445 1.00 83.69 186 THR A O 1
ATOM 1515 N N . GLU A 1 187 ? 17.176 -6.325 4.407 1.00 84.38 187 GLU A N 1
ATOM 1516 C CA . GLU A 1 187 ? 18.511 -6.637 4.922 1.00 84.38 187 GLU A CA 1
ATOM 1517 C C . GLU A 1 187 ? 19.126 -5.426 5.640 1.00 84.38 187 GLU A C 1
ATOM 1519 O O . GLU A 1 187 ? 19.601 -5.567 6.765 1.00 84.38 187 GLU A O 1
ATOM 1524 N N . LEU A 1 188 ? 18.976 -4.216 5.087 1.00 82.25 188 LEU A N 1
ATOM 1525 C CA . LEU A 1 188 ? 19.396 -2.980 5.756 1.00 82.25 188 LEU A CA 1
ATOM 1526 C C . LEU A 1 188 ? 18.713 -2.791 7.123 1.00 82.25 188 LEU A C 1
ATOM 1528 O O . LEU A 1 188 ? 19.362 -2.456 8.114 1.00 82.25 188 LEU A O 1
ATOM 1532 N N . TYR A 1 189 ? 17.398 -3.007 7.208 1.00 79.31 189 TYR A N 1
ATOM 1533 C CA . TYR A 1 189 ? 16.683 -2.864 8.474 1.00 79.31 189 TYR A CA 1
ATOM 1534 C C . TYR A 1 189 ? 17.078 -3.930 9.492 1.00 79.31 189 TYR A C 1
ATOM 1536 O O . TYR A 1 189 ? 17.185 -3.602 10.671 1.00 79.31 189 TYR A O 1
ATOM 1544 N N . LYS A 1 190 ? 17.354 -5.170 9.073 1.00 79.62 190 LYS A N 1
ATOM 1545 C CA . LYS A 1 190 ? 17.894 -6.197 9.976 1.00 79.62 190 LYS A CA 1
ATOM 1546 C C . LYS A 1 190 ? 19.262 -5.817 10.533 1.00 79.62 190 LYS A C 1
ATOM 1548 O O . LYS A 1 190 ? 19.520 -6.096 11.699 1.00 79.62 190 LYS A O 1
ATOM 1553 N N . GLU A 1 191 ? 20.122 -5.180 9.741 1.00 81.12 191 GLU A N 1
ATOM 1554 C CA . GLU A 1 191 ? 21.426 -4.703 10.219 1.00 81.12 191 GLU A CA 1
ATOM 1555 C C . GLU A 1 191 ? 21.285 -3.606 11.283 1.00 81.12 191 GLU A C 1
ATOM 1557 O O . GLU A 1 191 ? 22.002 -3.616 12.281 1.00 81.12 191 GLU A O 1
ATOM 1562 N N . ILE A 1 192 ? 20.339 -2.679 11.097 1.00 75.81 192 ILE A N 1
ATOM 1563 C CA . ILE A 1 192 ? 20.126 -1.545 12.012 1.00 75.81 192 ILE A CA 1
ATOM 1564 C C . ILE A 1 192 ? 19.385 -1.973 13.285 1.00 75.81 192 ILE A C 1
ATOM 1566 O O . ILE A 1 192 ? 19.722 -1.542 14.386 1.00 75.81 192 ILE A O 1
ATOM 1570 N N . VAL A 1 193 ? 18.333 -2.774 13.123 1.00 68.25 193 VAL A N 1
ATOM 1571 C CA . VAL A 1 193 ? 17.339 -3.069 14.165 1.00 68.25 193 VAL A CA 1
ATOM 1572 C C . VAL A 1 193 ? 17.597 -4.431 14.828 1.00 68.25 193 VAL A C 1
ATOM 1574 O O . VAL A 1 193 ? 17.127 -4.684 15.936 1.00 68.25 193 VAL A O 1
ATOM 1577 N N . GLY A 1 194 ? 18.383 -5.303 14.192 1.00 66.75 194 GLY A N 1
ATOM 1578 C CA . GLY A 1 194 ? 18.584 -6.691 14.599 1.00 66.75 194 GLY A CA 1
ATOM 1579 C C . GLY A 1 194 ? 17.437 -7.612 14.166 1.00 66.75 194 GLY A C 1
ATOM 1580 O O . GLY A 1 194 ? 16.430 -7.185 13.598 1.00 66.75 194 GLY A O 1
ATOM 1581 N N . ASN A 1 195 ? 17.568 -8.911 14.458 1.00 63.66 195 ASN A N 1
ATOM 1582 C CA . ASN A 1 195 ? 16.505 -9.898 14.229 1.00 63.66 195 ASN A CA 1
ATOM 1583 C C . ASN A 1 195 ? 15.393 -9.748 15.281 1.00 63.66 195 ASN A C 1
ATOM 1585 O O . ASN A 1 195 ? 15.301 -10.537 16.222 1.00 63.66 195 ASN A O 1
ATOM 1589 N N . ILE A 1 196 ? 14.552 -8.724 15.140 1.00 63.69 196 ILE A N 1
ATOM 1590 C CA . ILE A 1 196 ? 13.381 -8.530 15.999 1.00 63.69 196 ILE A CA 1
ATOM 1591 C C . ILE A 1 196 ? 12.213 -9.358 15.458 1.00 63.69 196 ILE A C 1
ATOM 1593 O O . ILE A 1 196 ? 11.772 -9.172 14.325 1.00 63.69 196 ILE A O 1
ATOM 1597 N N . GLN A 1 197 ? 11.664 -10.246 16.291 1.00 61.22 197 GLN A N 1
ATOM 1598 C CA . GLN A 1 197 ? 10.343 -10.818 16.038 1.00 61.22 197 GLN A CA 1
ATOM 1599 C C . GLN A 1 197 ? 9.285 -9.762 16.336 1.00 61.22 197 GLN A C 1
ATOM 1601 O O . GLN A 1 197 ? 9.056 -9.385 17.485 1.00 61.22 197 GLN A O 1
ATOM 1606 N N . LEU A 1 198 ? 8.648 -9.266 15.281 1.00 64.94 198 LEU A N 1
ATOM 1607 C CA . LEU A 1 198 ? 7.553 -8.322 15.416 1.00 64.94 198 LEU A CA 1
ATOM 1608 C C . LEU A 1 198 ? 6.274 -9.091 15.757 1.00 64.94 198 LEU A C 1
ATOM 1610 O O . LEU A 1 198 ? 5.953 -10.047 15.046 1.00 64.94 198 LEU A O 1
ATOM 1614 N N . PRO A 1 199 ? 5.532 -8.690 16.805 1.00 63.78 199 PRO A N 1
ATOM 1615 C CA . PRO A 1 199 ? 4.241 -9.294 17.087 1.00 63.78 199 PRO A CA 1
ATOM 1616 C C . PRO A 1 199 ? 3.339 -9.146 15.862 1.00 63.78 199 PRO A C 1
ATOM 1618 O O . PRO A 1 199 ? 3.291 -8.084 15.230 1.00 63.78 199 PRO A O 1
ATOM 1621 N N . LEU A 1 200 ? 2.667 -10.241 15.514 1.00 65.50 200 LEU A N 1
ATOM 1622 C CA . LEU A 1 200 ? 1.688 -10.255 14.439 1.00 65.50 200 LEU A CA 1
ATOM 1623 C C . LEU A 1 200 ? 0.536 -9.316 14.788 1.00 65.50 200 LEU A C 1
ATOM 1625 O O . LEU A 1 200 ? 0.203 -9.112 15.958 1.00 65.50 200 LEU A O 1
ATOM 1629 N N . LEU A 1 201 ? -0.067 -8.750 13.750 1.00 68.62 201 LEU A N 1
ATOM 1630 C CA . LEU A 1 201 ? -1.264 -7.941 13.890 1.00 68.62 201 LEU A CA 1
ATOM 1631 C C . LEU A 1 201 ? -2.374 -8.841 14.456 1.00 68.62 201 LEU A C 1
ATOM 1633 O O . LEU A 1 201 ? -2.729 -9.852 13.852 1.00 68.62 201 LEU A O 1
ATOM 1637 N N . SER A 1 202 ? -2.841 -8.542 15.669 1.00 66.62 202 SER A N 1
ATOM 1638 C CA . SER A 1 202 ? -3.879 -9.329 16.336 1.00 66.62 202 SER A CA 1
ATOM 1639 C C . SER A 1 202 ? -5.255 -8.796 15.957 1.00 66.62 202 SER A C 1
ATOM 1641 O O . SER A 1 202 ? -5.519 -7.613 16.181 1.00 66.62 202 SER A O 1
ATOM 1643 N N . ASN A 1 203 ? -6.143 -9.663 15.473 1.00 71.94 203 ASN A N 1
ATOM 1644 C CA . ASN A 1 203 ? -7.538 -9.306 15.217 1.00 71.94 203 ASN A CA 1
ATOM 1645 C C . ASN A 1 203 ? -8.292 -9.246 16.550 1.00 71.94 203 ASN A C 1
ATOM 1647 O O . ASN A 1 203 ? -8.614 -10.276 17.142 1.00 71.94 203 ASN A O 1
ATOM 1651 N N . GLN A 1 204 ? -8.514 -8.034 17.052 1.00 74.94 204 GLN A N 1
ATOM 1652 C CA . GLN A 1 204 ? -9.241 -7.781 18.300 1.00 74.94 204 GLN A CA 1
ATOM 1653 C C . GLN A 1 204 ? -10.729 -7.526 18.052 1.00 74.94 204 GLN A C 1
ATOM 1655 O O . GLN A 1 204 ? -11.565 -7.814 18.907 1.00 74.94 204 GLN A O 1
ATOM 1660 N N . PHE A 1 205 ? -11.059 -6.999 16.879 1.00 80.19 205 PHE A N 1
ATOM 1661 C CA . PHE A 1 205 ? -12.406 -6.675 16.447 1.00 80.19 205 PHE A CA 1
ATOM 1662 C C . PHE A 1 205 ? -12.858 -7.650 15.363 1.00 80.19 205 PHE A C 1
ATOM 1664 O O . PHE A 1 205 ? -12.035 -8.118 14.582 1.00 80.19 205 PHE A O 1
ATOM 1671 N N . SER A 1 206 ? -14.165 -7.926 15.338 1.00 83.81 206 SER A N 1
ATOM 1672 C CA . SER A 1 206 ? -14.851 -8.669 14.277 1.00 83.81 206 SER A CA 1
ATOM 1673 C C . SER A 1 206 ? -16.088 -7.899 13.820 1.00 83.81 206 SER A C 1
ATOM 1675 O O . SER A 1 206 ? -16.672 -7.157 14.619 1.00 83.81 206 SER A O 1
ATOM 1677 N N . TRP A 1 207 ? -16.522 -8.079 12.571 1.00 83.94 207 TRP A N 1
ATOM 1678 C CA . TRP A 1 207 ? -17.749 -7.455 12.075 1.00 83.94 207 TRP A CA 1
ATOM 1679 C C . TRP A 1 207 ? -18.957 -7.766 12.959 1.00 83.94 207 TRP A C 1
ATOM 1681 O O . TRP A 1 207 ? -19.694 -6.851 13.317 1.00 83.94 207 TRP A O 1
ATOM 1691 N N . GLU A 1 208 ? -19.126 -9.019 13.385 1.00 84.88 208 GLU A N 1
ATOM 1692 C CA . GLU A 1 208 ? -20.251 -9.416 14.242 1.00 84.88 208 GLU A CA 1
ATOM 1693 C C . GLU A 1 208 ? -20.275 -8.643 15.569 1.00 84.88 208 GLU A C 1
ATOM 1695 O O . GLU A 1 208 ? -21.346 -8.269 16.047 1.00 84.88 208 GLU A O 1
ATOM 1700 N N . ASN A 1 209 ? -19.103 -8.306 16.117 1.00 85.25 209 ASN A N 1
ATOM 1701 C CA . ASN A 1 209 ? -18.998 -7.494 17.331 1.00 85.25 209 ASN A CA 1
ATOM 1702 C C . ASN A 1 209 ? -19.259 -6.000 17.075 1.00 85.25 209 ASN A C 1
ATOM 1704 O O . ASN A 1 209 ? -19.689 -5.286 17.975 1.00 85.25 209 ASN A O 1
ATOM 1708 N N . LEU A 1 210 ? -18.977 -5.508 15.866 1.00 85.44 210 LEU A N 1
ATOM 1709 C CA . LEU A 1 210 ? -19.084 -4.088 15.513 1.00 85.44 210 LEU A CA 1
ATOM 1710 C C . LEU A 1 210 ? -20.438 -3.714 14.903 1.00 85.44 210 LEU A C 1
ATOM 1712 O O . LEU A 1 210 ? -20.793 -2.538 14.893 1.00 85.44 210 LEU A O 1
ATOM 1716 N N . LYS A 1 211 ? -21.183 -4.691 14.385 1.00 84.44 211 LYS A N 1
ATOM 1717 C CA . LYS A 1 211 ? -22.381 -4.492 13.564 1.00 84.44 211 LYS A CA 1
ATOM 1718 C C . LYS A 1 211 ? -23.483 -3.703 14.269 1.00 84.44 211 LYS A C 1
ATOM 1720 O O . LYS A 1 211 ? -24.052 -2.786 13.681 1.00 84.44 211 LYS A O 1
ATOM 1725 N N . ALA A 1 212 ? -23.796 -4.059 15.516 1.00 84.19 212 ALA A N 1
ATOM 1726 C CA . ALA A 1 212 ? -24.845 -3.390 16.288 1.00 84.19 212 ALA A CA 1
ATOM 1727 C C . ALA A 1 212 ? -24.498 -1.915 16.538 1.00 84.19 212 ALA A C 1
ATOM 1729 O O . ALA A 1 212 ? -25.327 -1.031 16.309 1.00 84.19 212 ALA A O 1
ATOM 1730 N N . ASP A 1 213 ? -23.252 -1.653 16.928 1.00 84.75 213 ASP A N 1
ATOM 1731 C CA . ASP A 1 213 ? -22.759 -0.304 17.194 1.00 84.75 213 ASP A CA 1
ATOM 1732 C C . ASP A 1 213 ? -22.680 0.516 15.900 1.00 84.75 213 ASP A C 1
ATOM 1734 O O . ASP A 1 213 ? -23.136 1.656 15.868 1.00 84.75 213 ASP A O 1
ATOM 1738 N N . TYR A 1 214 ? -22.215 -0.085 14.800 1.00 84.56 214 TYR A N 1
ATOM 1739 C CA . TYR A 1 214 ? -22.207 0.544 13.479 1.00 84.56 214 TYR A CA 1
ATOM 1740 C C . TYR A 1 214 ? -23.609 1.012 13.068 1.00 84.56 214 TYR A C 1
ATOM 1742 O O . TYR A 1 214 ? -23.808 2.184 12.747 1.00 84.56 214 TYR A O 1
ATOM 1750 N N . PHE A 1 215 ? -24.615 0.133 13.126 1.00 84.56 215 PHE A N 1
ATOM 1751 C CA . PHE A 1 215 ? -25.978 0.517 12.746 1.00 84.56 215 PHE A CA 1
ATOM 1752 C C . PHE A 1 215 ? -26.627 1.497 13.726 1.00 84.56 215 PHE A C 1
ATOM 1754 O O . PHE A 1 215 ? -27.435 2.331 13.321 1.00 84.56 215 PHE A O 1
ATOM 1761 N N . THR A 1 216 ? -26.258 1.449 15.003 1.00 85.62 216 THR A N 1
ATOM 1762 C CA . THR A 1 216 ? -26.727 2.426 15.992 1.00 85.62 216 THR A CA 1
ATOM 1763 C C . THR A 1 216 ? -26.194 3.823 15.684 1.00 85.62 216 THR A C 1
ATOM 1765 O O . THR A 1 216 ? -26.970 4.777 15.669 1.00 85.62 216 THR A O 1
ATOM 1768 N N . GLU A 1 217 ? -24.898 3.956 15.393 1.00 84.19 217 GLU A N 1
ATOM 1769 C CA . GLU A 1 217 ? -24.292 5.254 15.079 1.00 84.19 217 GLU A CA 1
ATOM 1770 C C . GLU A 1 217 ? -24.722 5.778 13.700 1.00 84.19 217 GLU A C 1
ATOM 1772 O O . GLU A 1 217 ? -25.036 6.958 13.566 1.00 84.19 217 GLU A O 1
ATOM 1777 N N . THR A 1 218 ? -24.846 4.915 12.687 1.00 81.00 218 THR A N 1
ATOM 1778 C CA . THR A 1 218 ? -25.314 5.337 11.351 1.00 81.00 218 THR A CA 1
ATOM 1779 C C . THR A 1 218 ? -26.746 5.865 11.337 1.00 81.00 218 THR A C 1
ATOM 1781 O O . THR A 1 218 ? -26.998 6.900 10.726 1.00 81.00 218 THR A O 1
ATOM 1784 N N . ASN A 1 219 ? -27.666 5.257 12.096 1.00 81.69 219 ASN A N 1
ATOM 1785 C CA . ASN A 1 219 ? -29.020 5.799 12.259 1.00 81.69 219 ASN A CA 1
ATOM 1786 C C . ASN A 1 219 ? -29.015 7.216 12.861 1.00 81.69 219 ASN A C 1
ATOM 1788 O O . ASN A 1 219 ? -29.889 8.021 12.547 1.00 81.69 219 ASN A O 1
ATOM 1792 N N . LYS A 1 220 ? -28.053 7.553 13.732 1.00 80.62 220 LYS A N 1
ATOM 1793 C CA . LYS A 1 220 ? -27.940 8.924 14.257 1.00 80.62 220 LYS A CA 1
ATOM 1794 C C . LYS A 1 220 ? -27.522 9.906 13.164 1.00 80.62 220 LYS A C 1
ATOM 1796 O O . LYS A 1 220 ? -27.989 11.037 13.183 1.00 80.62 220 LYS A O 1
ATOM 1801 N N . PHE A 1 221 ? -26.679 9.485 12.220 1.00 77.81 221 PHE A N 1
ATOM 1802 C CA . PHE A 1 221 ? -26.227 10.337 11.118 1.00 77.81 221 PHE A CA 1
ATOM 1803 C C . PHE A 1 221 ? -27.332 10.619 10.096 1.00 77.81 221 PHE A C 1
ATOM 1805 O O . PHE A 1 221 ? -27.438 11.753 9.644 1.00 77.81 221 PHE A O 1
ATOM 1812 N N . GLU A 1 222 ? -28.178 9.637 9.775 1.00 73.00 222 GLU A N 1
ATOM 1813 C CA . GLU A 1 222 ? -29.323 9.845 8.872 1.00 73.00 222 GLU A CA 1
ATOM 1814 C C . GLU A 1 222 ? -30.356 10.819 9.461 1.00 73.00 222 GLU A C 1
ATOM 1816 O O . GLU A 1 222 ? -30.811 11.741 8.791 1.00 73.00 222 GLU A O 1
ATOM 1821 N N . ASN A 1 223 ? -30.656 10.687 10.756 1.00 69.94 223 ASN A N 1
ATOM 1822 C CA . ASN A 1 223 ? -31.584 11.594 11.437 1.00 69.94 223 ASN A CA 1
ATOM 1823 C C . ASN A 1 223 ? -31.057 13.036 11.552 1.00 69.94 223 ASN A C 1
ATOM 1825 O O . ASN A 1 223 ? -31.842 13.941 11.811 1.00 69.94 223 ASN A O 1
ATOM 1829 N N . LEU A 1 224 ? -29.745 13.245 11.393 1.00 59.94 224 LEU A N 1
ATOM 1830 C CA . LEU A 1 224 ? -29.129 14.573 11.349 1.00 59.94 224 LEU A CA 1
ATOM 1831 C C . LEU A 1 224 ? -29.150 15.175 9.936 1.00 59.94 224 LEU A C 1
ATOM 1833 O O . LEU A 1 224 ? -29.187 16.394 9.814 1.00 59.94 224 LEU A O 1
ATOM 1837 N N . SER A 1 225 ? -29.138 14.353 8.878 1.00 57.12 225 SER A N 1
ATOM 1838 C CA . SER A 1 225 ? -29.200 14.833 7.488 1.00 57.12 225 SER A CA 1
ATOM 1839 C C . SER A 1 225 ? -30.606 15.210 7.019 1.00 57.12 225 SER A C 1
ATOM 1841 O O . SER A 1 225 ? -30.726 15.980 6.073 1.00 57.12 225 SER A O 1
ATOM 1843 N N . ASP A 1 226 ? -31.650 14.698 7.677 1.00 54.19 226 ASP A N 1
ATOM 1844 C CA . ASP A 1 226 ? -33.057 15.004 7.363 1.00 54.19 226 ASP A CA 1
ATOM 1845 C C . ASP A 1 226 ? -33.600 16.236 8.123 1.00 54.19 226 ASP A C 1
ATOM 1847 O O . ASP A 1 226 ? -34.765 16.606 7.969 1.00 54.19 226 ASP A O 1
ATOM 1851 N N . SER A 1 227 ? -32.775 16.855 8.975 1.00 48.22 227 SER A N 1
ATOM 1852 C CA . SER A 1 227 ? -33.145 17.986 9.840 1.00 48.22 227 SER A CA 1
ATOM 1853 C C . SER A 1 227 ? -32.608 19.358 9.398 1.00 48.22 227 SER A C 1
ATOM 1855 O O . SER A 1 227 ? -32.827 20.332 10.121 1.00 48.22 227 SER A O 1
ATOM 1857 N N . ASP A 1 228 ? -31.962 19.437 8.231 1.00 39.91 228 ASP A N 1
ATOM 1858 C CA . ASP A 1 228 ? -31.528 20.678 7.556 1.00 39.91 228 ASP A CA 1
ATOM 1859 C C . ASP A 1 228 ? -32.407 20.986 6.327 1.00 39.91 228 ASP A C 1
ATOM 1861 O O . ASP A 1 228 ? -32.609 22.188 6.025 1.00 39.91 228 ASP A O 1
#

Mean predicted aligned error: 8.23 Å

Radius of gyration: 19.64 Å; Cα contacts (8 Å, |Δi|>4): 210; chains: 1; bounding box: 55×34×52 Å

pLDDT: mean 80.09, std 10.64, range [39.09, 93.56]

Organism: NCBI:txid1076344

Secondary structure (DSSP, 8-state):
--PPPHHHHHHHHHHHHHH---TTSPPEEEHHHHHHHGGGT---GGGHHHHHHH-SSSSSEEEHHHHHHHHHHHHH---SSHHHHHHHHHHHHHGGGHHHHHHHHHHHHHHHHHHHHTTSSS-EEEHHHHHHHHHHTTGGGGT--HHHHHHHHHHHHHHTTPPP-TTEEEHHHHHHHHHHHHHHHHHHHHHHH-S--PPP------HHHHHHHHHHHHHHHHHHHT--

Foldseek 3Di:
DDDPPPQLLLLLLVLLLVQDPDLPDFRKDAPVSCQVSCVSPDDHLLCLLVLCQLPPVLQRIDGSLSSRLVSVVLVVPPDPPSSVVSNLLSLLVCVVPLLSSLVSLLVSQCVVCVVPQVVDPARKGFLVSVVSVCVNLVVCVVVQDSVNVVVVQVVVCVVVVHDDDPRIGGSVSSSVVSSVSSVVSNVVSCVVPNPDDDDRRDSPDDCVRCSVVSVVSSVVVVVVVVPD

Sequence (228 aa):
ISEPGSDIRNKIYYEFHKIQRERTQIPQMNIKQLIEASYNFKIDMLHIPLLFLIDQNKDGLFSVEDVFNFIGYLNSRDEKEPQRSIRAIATLQVQQNISGFIKWLGDMVLAQEKAQSDRLKVPSVRIESIQVLYDILHISVSRVSFEQFIETMLITAQQLGLDIIDGFVPLVVVQNLGRHIINGMTELYKEIVGNIQLPLLSNQFSWENLKADYFTETNKFENLSDSD